Protein AF-A0A9D2LPD6-F1 (afdb_monomer_lite)

pLDDT: mean 86.01, std 18.83, range [30.92, 97.94]

Foldseek 3Di:
DDDDDDDDDDDDDDDDDDDPPPDPPQLDWDKFKFFWAADDDFWTWTAGPVDVQQRIETEGRNVDDDPDDDDGGFMKIWTWDSPWASDVNIYTYTPDIDGPVVVVVVLVVLLVVQEDALVVVVVCVVPHQAAEEEQEDPVVVQVKAAPNHDYDHLVCLLPCCCPVPVDLAHAYEYEYAFQPSLSVSSVSSVVVNRDHYHYNGHPPPNPDDIDHD

Sequence (213 aa):
MIKRIRLGLGWILLLIGICSFSGCAKQENLTFTGTVEEVGETSMVVYTTEVPSLERIRVSFRELDLTFEPVAGQRVVVTVKPEIEETYPAKADAVKIALEEQEESQAQQVAQENRISAEQAYRMMQQEDVIVLDVRREDEFIQGHIEHAMLIPLAELVNQAPDRIPDKNATILVYCRSGNRSAKAVLQLKGLGYGNVYDFGGIEDWPYETVQE

Secondary structure (DSSP, 8-state):
---------------------------PPEEEEEEEEEE-SSEEEEE-SSSTT-SEEEEE-TT---SS---TT-EEEEEE-S--B-SSSEEEEEEEEEEHHHHHHHHHHHHHHTB--HHHHHHHHHHS-EEEEE-S-HHHHHT-B-TTPEE--TTTHHHHHHHH---TTSEEEEEESSSHHHHHHHHHHHHTT-SEEEEEEEGGG--S--B--

Structure (mmCIF, N/CA/C/O backbone):
data_AF-A0A9D2LPD6-F1
#
_entry.id   AF-A0A9D2LPD6-F1
#
loop_
_atom_site.group_PDB
_atom_site.id
_atom_site.type_symbol
_atom_site.label_atom_id
_atom_site.label_alt_id
_atom_site.label_comp_id
_atom_site.label_asym_id
_atom_site.label_entity_id
_atom_site.label_seq_id
_atom_site.pdbx_PDB_ins_code
_atom_site.Cartn_x
_atom_site.Cartn_y
_atom_site.Cartn_z
_atom_site.occupancy
_atom_site.B_iso_or_equiv
_atom_site.auth_seq_id
_atom_site.auth_comp_id
_atom_site.auth_asym_id
_atom_site.auth_atom_id
_atom_site.pdbx_PDB_model_num
ATOM 1 N N . MET A 1 1 ? -73.161 -12.255 -42.396 1.00 37.25 1 MET A N 1
ATOM 2 C CA . MET A 1 1 ? -72.809 -12.584 -43.795 1.00 37.25 1 MET A CA 1
ATOM 3 C C . MET A 1 1 ? -71.335 -12.980 -43.822 1.00 37.25 1 MET A C 1
ATOM 5 O O . MET A 1 1 ? -70.546 -12.383 -43.107 1.00 37.25 1 MET A O 1
ATOM 9 N N . ILE A 1 2 ? -71.023 -14.075 -44.507 1.00 36.44 2 ILE A N 1
ATOM 10 C CA . ILE A 1 2 ? -69.821 -14.918 -44.380 1.00 36.44 2 ILE A CA 1
ATOM 11 C C . ILE A 1 2 ? -68.640 -14.366 -45.203 1.00 36.44 2 ILE A C 1
ATOM 13 O O . ILE A 1 2 ? -68.879 -13.900 -46.312 1.00 36.44 2 ILE A O 1
ATOM 17 N N . LYS A 1 3 ? -67.400 -14.541 -44.698 1.00 33.44 3 LYS A N 1
ATOM 18 C CA . LYS A 1 3 ? -66.151 -15.036 -45.365 1.00 33.44 3 LYS A CA 1
ATOM 19 C C . LYS A 1 3 ? -64.919 -14.356 -44.731 1.00 33.44 3 LYS A C 1
ATOM 21 O O . LYS A 1 3 ? -64.751 -13.156 -44.860 1.00 33.44 3 LYS A O 1
ATOM 26 N N . ARG A 1 4 ? -64.138 -15.017 -43.861 1.00 41.75 4 ARG A N 1
ATOM 27 C CA . ARG A 1 4 ? -62.986 -15.910 -44.156 1.00 41.75 4 ARG A CA 1
ATOM 28 C C . ARG A 1 4 ? -62.107 -15.423 -45.317 1.00 41.75 4 ARG A C 1
ATOM 30 O O . ARG A 1 4 ? -62.567 -15.499 -46.446 1.00 41.75 4 ARG A O 1
ATOM 37 N N . ILE A 1 5 ? -60.834 -15.120 -45.028 1.00 38.06 5 ILE A N 1
ATOM 38 C CA . ILE A 1 5 ? -59.638 -15.618 -45.738 1.00 38.06 5 ILE A CA 1
ATOM 39 C C . ILE A 1 5 ? -58.451 -15.639 -44.750 1.00 38.06 5 ILE A C 1
ATOM 41 O O . ILE A 1 5 ? -58.240 -14.705 -43.983 1.00 38.06 5 ILE A O 1
ATOM 45 N N . ARG A 1 6 ? -57.748 -16.779 -44.747 1.00 43.38 6 ARG A N 1
ATOM 46 C CA . ARG A 1 6 ? -56.474 -17.092 -44.076 1.00 43.38 6 ARG A CA 1
ATOM 47 C C . ARG A 1 6 ? -55.304 -16.640 -44.954 1.00 43.38 6 ARG A C 1
ATOM 49 O O . ARG A 1 6 ? -55.469 -16.660 -46.166 1.00 43.38 6 ARG A O 1
ATOM 56 N N . LEU A 1 7 ? -54.145 -16.417 -44.329 1.00 36.44 7 LEU A N 1
ATOM 57 C CA . LEU A 1 7 ? -52.756 -16.810 -44.683 1.00 36.44 7 LEU A CA 1
ATOM 58 C C . LEU A 1 7 ? -51.864 -15.918 -43.789 1.00 36.44 7 LEU A C 1
ATOM 60 O O . LEU A 1 7 ? -52.117 -14.727 -43.718 1.00 36.44 7 LEU A O 1
ATOM 64 N N . GLY A 1 8 ? -50.919 -16.371 -42.968 1.00 33.00 8 GLY A N 1
ATOM 65 C CA . GLY A 1 8 ? -49.958 -17.465 -43.093 1.00 33.00 8 GLY A CA 1
ATOM 66 C C . GLY A 1 8 ? -48.559 -16.837 -42.946 1.00 33.00 8 GLY A C 1
ATOM 67 O O . GLY A 1 8 ? -48.357 -15.765 -43.497 1.00 33.00 8 GLY A O 1
ATOM 68 N N . LEU A 1 9 ? -47.637 -17.516 -42.243 1.00 35.41 9 LEU A N 1
ATOM 69 C CA . LEU A 1 9 ? -46.248 -17.121 -41.899 1.00 35.41 9 LEU A CA 1
ATOM 70 C C . LEU A 1 9 ? -46.183 -16.183 -40.672 1.00 35.41 9 LEU A C 1
ATOM 72 O O . LEU A 1 9 ? -46.602 -15.041 -40.730 1.00 35.41 9 LEU A O 1
ATOM 76 N N . GLY A 1 10 ? -45.786 -16.614 -39.473 1.00 33.66 10 GLY A N 1
ATOM 77 C CA . GLY A 1 10 ? -44.657 -17.484 -39.166 1.00 33.66 10 GLY A CA 1
ATOM 78 C C . GLY A 1 10 ? -43.384 -16.646 -39.231 1.00 33.66 10 GLY A C 1
ATOM 79 O O . GLY A 1 10 ? -43.029 -16.218 -40.319 1.00 33.66 10 GLY A O 1
ATOM 80 N N . TRP A 1 11 ? -42.758 -16.414 -38.075 1.00 34.00 11 TRP A N 1
ATOM 81 C CA . TRP A 1 11 ? -41.315 -16.466 -37.790 1.00 34.00 11 TRP A CA 1
ATOM 82 C C . TRP A 1 11 ? -41.099 -15.836 -36.406 1.00 34.00 11 TRP A C 1
ATOM 84 O O . TRP A 1 11 ? -41.081 -14.623 -36.224 1.00 34.00 11 TRP A O 1
ATOM 94 N N . ILE A 1 12 ? -41.000 -16.714 -35.410 1.00 39.66 12 ILE A N 1
ATOM 95 C CA . ILE A 1 12 ? -40.415 -16.415 -34.107 1.00 39.66 12 ILE A CA 1
ATOM 96 C C . ILE A 1 12 ? -38.910 -16.312 -34.356 1.00 39.66 12 ILE A C 1
ATOM 98 O O . ILE A 1 12 ? -38.286 -17.312 -34.702 1.00 39.66 12 ILE A O 1
ATOM 102 N N . LEU A 1 13 ? -38.339 -15.119 -34.201 1.00 38.50 13 LEU A N 1
ATOM 103 C CA . LEU A 1 13 ? -36.894 -14.930 -34.094 1.00 38.50 13 LEU A CA 1
ATOM 104 C C . LEU A 1 13 ? -36.590 -14.383 -32.705 1.00 38.50 13 LEU A C 1
ATOM 106 O O . LEU A 1 13 ? -36.664 -13.190 -32.427 1.00 38.50 13 LEU A O 1
ATOM 110 N N . LEU A 1 14 ? -36.292 -15.338 -31.832 1.00 39.56 14 LEU A N 1
ATOM 111 C CA . LEU A 1 14 ? -35.491 -15.168 -30.637 1.00 39.56 14 LEU A CA 1
ATOM 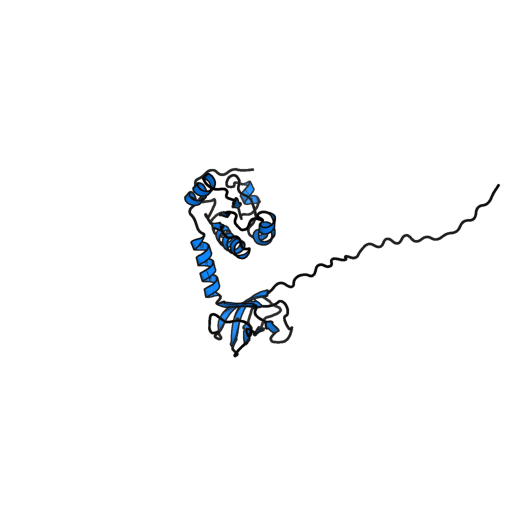112 C C . LEU A 1 14 ? -34.095 -14.707 -31.092 1.00 39.56 14 LEU A C 1
ATOM 114 O O . LEU A 1 14 ? -33.369 -15.488 -31.702 1.00 39.56 14 LEU A O 1
ATOM 118 N N . LEU A 1 15 ? -33.724 -13.458 -30.818 1.00 37.78 15 LEU A N 1
ATOM 119 C CA . LEU A 1 15 ? -32.330 -13.019 -30.877 1.00 37.78 15 LEU A CA 1
ATOM 120 C C . LEU A 1 15 ? -31.918 -12.508 -29.500 1.00 37.78 15 LEU A C 1
ATOM 122 O O . LEU A 1 15 ? -32.190 -11.382 -29.093 1.00 37.78 15 LEU A O 1
ATOM 126 N N . ILE A 1 16 ? -31.291 -13.436 -28.788 1.00 35.69 16 ILE A N 1
ATOM 127 C CA . ILE A 1 16 ? -30.397 -13.211 -27.664 1.00 35.69 16 ILE A CA 1
ATOM 128 C C . ILE A 1 16 ? -29.136 -12.522 -28.200 1.00 35.69 16 ILE A C 1
ATOM 130 O O . ILE A 1 16 ? -28.547 -13.005 -29.163 1.00 35.69 16 ILE A O 1
ATOM 134 N N . GLY A 1 17 ? -28.705 -11.468 -27.505 1.00 32.97 17 GLY A N 1
ATOM 135 C CA . GLY A 1 17 ? -27.318 -11.002 -27.468 1.00 32.97 17 GLY A CA 1
ATOM 136 C C . GLY A 1 17 ? -26.878 -10.106 -28.629 1.00 32.97 17 GLY A C 1
ATOM 137 O O . GLY A 1 17 ? -26.863 -10.511 -29.782 1.00 32.97 17 GLY A O 1
ATOM 138 N N . ILE A 1 18 ? -26.349 -8.924 -28.322 1.00 37.19 18 ILE A N 1
ATOM 139 C CA . ILE A 1 18 ? -24.945 -8.781 -27.914 1.00 37.19 18 ILE A CA 1
ATOM 140 C C . ILE A 1 18 ? -24.731 -7.357 -27.384 1.00 37.19 18 ILE A C 1
ATOM 142 O O . ILE A 1 18 ? -25.229 -6.372 -27.924 1.00 37.19 18 ILE A O 1
ATOM 146 N N . CYS A 1 19 ? -24.010 -7.314 -26.269 1.00 30.92 19 CYS A N 1
ATOM 147 C CA . CYS A 1 19 ? -23.491 -6.171 -25.541 1.00 30.92 19 CYS A CA 1
ATOM 148 C C . CYS A 1 19 ? -23.133 -4.955 -26.405 1.00 30.92 19 CYS A C 1
ATOM 150 O O . CYS A 1 19 ? -22.288 -5.036 -27.289 1.00 30.92 19 CYS A O 1
ATOM 152 N N . SER A 1 20 ? -23.650 -3.789 -26.026 1.00 32.56 20 SER A N 1
ATOM 153 C CA . SER A 1 20 ? -22.958 -2.515 -26.243 1.00 32.56 20 SER A CA 1
ATOM 154 C C . SER A 1 20 ? -22.405 -2.041 -24.901 1.00 32.56 20 SER A C 1
ATOM 156 O O . SER A 1 20 ? -22.865 -1.060 -24.326 1.00 32.56 20 SER A O 1
ATOM 158 N N . PHE A 1 21 ? -21.429 -2.787 -24.373 1.00 37.31 21 PHE A N 1
ATOM 159 C CA . PHE A 1 21 ? -20.514 -2.257 -23.367 1.00 37.31 21 PHE A CA 1
ATOM 160 C C . PHE A 1 21 ? -19.552 -1.330 -24.108 1.00 37.31 21 PHE A C 1
ATOM 162 O O . PHE A 1 21 ? -18.491 -1.745 -24.562 1.00 37.31 21 PHE A O 1
ATOM 169 N N . SER A 1 22 ? -19.930 -0.062 -24.250 1.00 41.06 22 SER A N 1
ATOM 170 C CA . SER A 1 22 ? -18.963 0.996 -24.542 1.00 41.06 22 SER A CA 1
ATOM 171 C C . SER A 1 22 ? -18.230 1.340 -23.244 1.00 41.06 22 SER A C 1
ATOM 173 O O . SER A 1 22 ? -18.362 2.433 -22.705 1.00 41.06 22 SER A O 1
ATOM 175 N N . GLY A 1 23 ? -17.511 0.358 -22.701 1.00 35.75 23 GLY A N 1
ATOM 176 C CA . GLY A 1 23 ? -16.483 0.587 -21.703 1.00 35.75 23 GLY A CA 1
ATOM 177 C C . GLY A 1 23 ? -15.191 0.833 -22.459 1.00 35.75 23 GLY A C 1
ATOM 178 O O . GLY A 1 23 ? -14.572 -0.118 -22.927 1.00 35.75 23 GLY A O 1
ATOM 179 N N . CYS A 1 24 ? -14.782 2.094 -22.604 1.00 33.62 24 CYS A N 1
ATOM 180 C CA . CYS A 1 24 ? -13.367 2.376 -22.808 1.00 33.62 24 CYS A CA 1
ATOM 181 C C . CYS A 1 24 ? -12.655 1.825 -21.572 1.00 33.62 24 CYS A C 1
ATOM 183 O O . CYS A 1 24 ? -12.666 2.470 -20.523 1.00 33.62 24 CYS A O 1
ATOM 185 N N . ALA A 1 25 ? -12.107 0.613 -21.665 1.00 40.91 25 ALA A N 1
ATOM 186 C CA . ALA A 1 25 ? -11.125 0.152 -20.705 1.00 40.91 25 ALA A CA 1
ATOM 187 C C . ALA A 1 25 ? -9.993 1.178 -20.770 1.00 40.91 25 ALA A C 1
ATOM 189 O O . ALA A 1 25 ? -9.301 1.275 -21.783 1.00 40.91 25 ALA A O 1
ATOM 190 N N . LYS A 1 26 ? -9.881 2.027 -19.745 1.00 46.19 26 LYS A N 1
ATOM 191 C CA . LYS A 1 26 ? -8.674 2.824 -19.561 1.00 46.19 26 LYS A CA 1
ATOM 192 C C . LYS A 1 26 ? -7.554 1.805 -19.476 1.00 46.19 26 LYS A C 1
ATOM 194 O O . LYS A 1 26 ? -7.552 0.972 -18.579 1.00 46.19 26 LYS A O 1
ATOM 199 N N . GLN A 1 27 ? -6.688 1.806 -20.472 1.00 62.19 27 GLN A N 1
ATOM 200 C CA . GLN A 1 27 ? -5.511 0.969 -20.462 1.00 62.19 27 GLN A CA 1
ATOM 201 C C . GLN A 1 27 ? -4.639 1.550 -19.341 1.00 62.19 27 GLN A C 1
ATOM 203 O O . GLN A 1 27 ? -4.215 2.702 -19.412 1.00 62.19 27 GLN A O 1
ATOM 208 N N . GLU A 1 28 ? -4.565 0.844 -18.216 1.00 80.88 28 GLU A N 1
ATOM 209 C CA . GLU A 1 28 ? -3.862 1.333 -17.033 1.00 80.88 28 GLU A CA 1
ATOM 210 C C . GLU A 1 28 ? -2.352 1.231 -17.250 1.00 80.88 28 GLU A C 1
ATOM 212 O O . GLU A 1 28 ? -1.872 0.380 -18.003 1.00 80.88 28 GLU A O 1
ATOM 217 N N . ASN A 1 29 ? -1.601 2.122 -16.604 1.00 89.94 29 ASN A N 1
ATOM 218 C CA . ASN A 1 29 ? -0.147 2.056 -16.637 1.00 89.94 29 ASN A CA 1
ATOM 219 C C . ASN A 1 29 ? 0.324 0.727 -16.037 1.00 89.94 29 ASN A C 1
ATOM 221 O O . ASN A 1 29 ? -0.211 0.264 -15.029 1.00 89.94 29 ASN A O 1
ATOM 225 N N . LEU A 1 30 ? 1.365 0.147 -16.625 1.00 90.00 30 LEU A N 1
ATOM 226 C CA . LEU A 1 30 ? 1.955 -1.096 -16.150 1.00 90.00 30 LEU A CA 1
ATOM 227 C C . LEU A 1 30 ? 3.154 -0.771 -15.259 1.00 90.00 30 LEU A C 1
ATOM 229 O O . LEU A 1 30 ? 4.115 -0.171 -15.732 1.00 90.00 30 LEU A O 1
ATOM 233 N N . THR A 1 31 ? 3.116 -1.185 -13.993 1.00 92.06 31 THR A N 1
ATOM 234 C CA . THR A 1 31 ? 4.285 -1.139 -13.103 1.00 92.06 31 THR A CA 1
ATOM 235 C C . THR A 1 31 ? 4.896 -2.527 -12.986 1.00 92.06 31 THR A C 1
ATOM 237 O O . THR A 1 31 ? 4.173 -3.490 -12.745 1.00 92.06 31 THR A O 1
ATOM 240 N N . PHE A 1 32 ? 6.213 -2.623 -13.137 1.00 93.06 32 PHE A N 1
ATOM 241 C CA . PHE A 1 32 ? 6.970 -3.856 -12.944 1.00 93.06 32 PHE A CA 1
ATOM 242 C C . PHE A 1 32 ? 8.352 -3.558 -12.368 1.00 93.06 32 PHE A C 1
ATOM 244 O O . PHE A 1 32 ? 8.902 -2.468 -12.553 1.00 93.06 32 PHE A O 1
ATOM 251 N N . THR A 1 33 ? 8.938 -4.553 -11.720 1.00 94.50 33 THR A N 1
ATOM 252 C CA . THR A 1 33 ? 10.333 -4.511 -11.278 1.00 94.50 33 THR A CA 1
ATOM 253 C C . THR A 1 33 ? 11.226 -5.216 -12.284 1.00 94.50 33 THR A C 1
ATOM 255 O O . THR A 1 33 ? 10.859 -6.242 -12.866 1.00 94.50 33 THR A O 1
ATOM 258 N N . GLY A 1 34 ? 12.432 -4.700 -12.492 1.00 94.50 34 GLY A N 1
ATOM 259 C CA . GLY A 1 34 ? 13.396 -5.332 -13.378 1.00 94.50 34 GLY A CA 1
ATOM 260 C C . GLY A 1 34 ? 14.835 -4.922 -13.119 1.00 94.50 34 GLY A C 1
ATOM 261 O O . GLY A 1 34 ? 15.131 -4.081 -12.273 1.00 94.50 34 GLY A O 1
ATOM 262 N N . THR A 1 35 ? 15.743 -5.549 -13.857 1.00 96.44 35 THR A N 1
ATOM 263 C CA . THR A 1 35 ? 17.176 -5.263 -13.825 1.00 96.44 35 THR A CA 1
ATOM 264 C C . THR A 1 35 ? 17.576 -4.506 -15.080 1.00 96.44 35 THR A C 1
ATOM 266 O O . THR A 1 35 ? 17.251 -4.917 -16.193 1.00 96.44 35 THR A O 1
ATOM 269 N N . VAL A 1 36 ? 18.297 -3.403 -14.912 1.00 96.81 36 VAL A N 1
ATOM 270 C CA . VAL A 1 36 ? 18.837 -2.618 -16.024 1.00 96.81 36 VAL A CA 1
ATOM 271 C C . VAL A 1 36 ? 19.948 -3.415 -16.714 1.00 96.81 36 VAL A C 1
ATOM 273 O O . VAL A 1 36 ? 20.935 -3.773 -16.081 1.00 96.81 36 VAL A O 1
ATOM 276 N N . GLU A 1 37 ? 19.818 -3.688 -18.008 1.00 94.88 37 GLU A N 1
ATOM 277 C CA . GLU A 1 37 ? 20.845 -4.367 -18.813 1.00 94.88 37 GLU A CA 1
ATOM 278 C C . GLU A 1 37 ? 21.725 -3.375 -19.576 1.00 94.88 37 GLU A C 1
ATOM 280 O O . GLU A 1 37 ? 22.951 -3.469 -19.557 1.00 94.88 37 GLU A O 1
ATOM 285 N N . GLU A 1 38 ? 21.094 -2.417 -20.255 1.00 93.81 38 GLU A N 1
ATOM 286 C CA . GLU A 1 38 ? 21.760 -1.435 -21.110 1.00 93.81 38 GLU A CA 1
ATOM 287 C C . GLU A 1 38 ? 21.254 -0.037 -20.767 1.00 93.81 38 GLU A C 1
ATOM 289 O O . GLU A 1 38 ? 20.052 0.169 -20.606 1.00 93.81 38 GLU A O 1
ATOM 294 N N . VAL A 1 39 ? 22.156 0.941 -20.715 1.00 94.31 39 VAL A N 1
ATOM 295 C CA . VAL A 1 39 ? 21.820 2.347 -20.467 1.00 94.31 39 VAL A CA 1
ATOM 296 C C . VAL A 1 39 ? 22.256 3.171 -21.670 1.00 94.31 39 VAL A C 1
ATOM 298 O O . VAL A 1 39 ? 23.411 3.120 -22.087 1.00 94.31 39 VAL A O 1
ATOM 301 N N . GLY A 1 40 ? 21.319 3.913 -22.247 1.00 91.69 40 GLY A N 1
ATOM 302 C CA . GLY A 1 40 ? 21.565 4.947 -23.245 1.00 91.69 40 GLY A CA 1
ATOM 303 C C . GLY A 1 40 ? 21.198 6.327 -22.702 1.00 91.69 40 GLY A C 1
ATOM 304 O O . GLY A 1 40 ? 20.732 6.462 -21.576 1.00 91.69 40 GLY A O 1
ATOM 305 N N . GLU A 1 41 ? 21.363 7.359 -23.529 1.00 87.31 41 GLU A N 1
ATOM 306 C CA . GLU A 1 41 ? 21.188 8.759 -23.106 1.00 87.31 41 GLU A CA 1
ATOM 307 C C . GLU A 1 41 ? 19.767 9.091 -22.619 1.00 87.31 41 GLU A C 1
ATOM 309 O O . GLU A 1 41 ? 19.595 9.859 -21.683 1.00 87.31 41 GLU A O 1
ATOM 314 N N . THR A 1 42 ? 18.739 8.526 -23.262 1.00 91.88 42 THR A N 1
ATOM 315 C CA . THR A 1 42 ? 17.313 8.789 -22.950 1.00 91.88 42 THR A CA 1
ATOM 316 C C . THR A 1 42 ? 16.465 7.515 -22.925 1.00 91.88 42 THR A C 1
ATOM 318 O O . THR A 1 42 ? 15.231 7.549 -23.016 1.00 91.88 42 THR A O 1
ATOM 321 N N . SER A 1 43 ? 17.127 6.361 -22.869 1.00 93.56 43 SER A N 1
ATOM 322 C CA . SER A 1 43 ? 16.467 5.061 -22.814 1.00 93.56 43 SER A CA 1
ATOM 323 C C . SER A 1 43 ? 17.346 4.035 -22.125 1.00 93.56 43 SER A C 1
ATOM 325 O O . SER A 1 43 ? 18.560 4.076 -22.297 1.00 93.56 43 SER A O 1
ATOM 327 N N . MET A 1 44 ? 16.742 3.064 -21.455 1.00 95.44 44 MET A N 1
ATOM 328 C CA . MET A 1 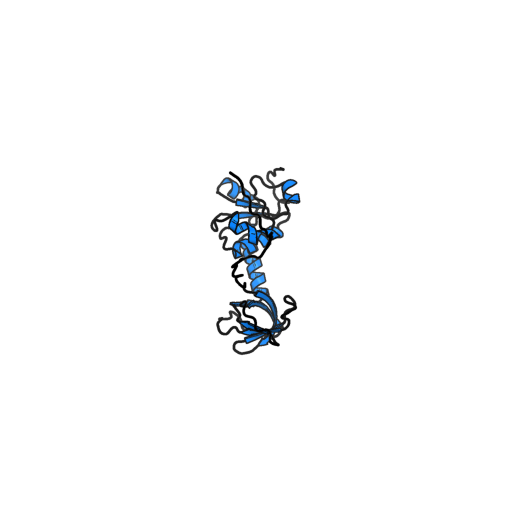44 ? 17.435 1.904 -20.896 1.00 95.44 44 MET A CA 1
ATOM 329 C C . MET A 1 44 ? 16.717 0.620 -21.303 1.00 95.44 44 MET A C 1
ATOM 331 O O . MET A 1 44 ? 15.518 0.642 -21.574 1.00 95.44 44 MET A O 1
ATOM 335 N N . VAL A 1 45 ? 17.436 -0.495 -21.373 1.00 96.00 45 VAL A N 1
ATOM 336 C CA . VAL A 1 45 ? 16.837 -1.824 -21.525 1.00 96.00 45 VAL A CA 1
ATOM 337 C C . VAL A 1 45 ? 16.711 -2.435 -20.141 1.00 96.00 45 VAL A C 1
ATOM 339 O O . VAL A 1 45 ? 17.702 -2.537 -19.424 1.00 96.00 45 VAL A O 1
ATOM 342 N N . VAL A 1 46 ? 15.496 -2.825 -19.775 1.00 96.12 46 VAL A N 1
ATOM 343 C CA . VAL A 1 46 ? 15.175 -3.466 -18.503 1.00 96.12 46 VAL A CA 1
ATOM 344 C C . VAL A 1 46 ? 14.722 -4.889 -18.782 1.00 96.12 46 VAL A C 1
ATOM 346 O O . VAL A 1 46 ? 13.846 -5.117 -19.619 1.00 96.12 46 VAL A O 1
ATOM 349 N N . TYR A 1 47 ? 15.332 -5.834 -18.078 1.00 94.56 47 TYR A N 1
ATOM 350 C CA . TYR A 1 47 ? 14.911 -7.224 -18.045 1.00 94.56 47 TYR A CA 1
ATOM 351 C C . TYR A 1 47 ? 13.965 -7.455 -16.865 1.00 94.56 47 TYR A C 1
ATOM 353 O O . TYR A 1 47 ? 14.285 -7.077 -15.736 1.00 94.56 47 TYR A O 1
ATOM 361 N N . THR A 1 48 ? 12.816 -8.084 -17.100 1.00 93.12 48 THR A N 1
ATOM 362 C CA . THR A 1 48 ? 11.855 -8.432 -16.044 1.00 93.12 48 THR A CA 1
ATOM 363 C C . THR A 1 48 ? 11.315 -9.843 -16.229 1.00 93.12 48 THR A C 1
ATOM 365 O O . THR A 1 48 ? 11.141 -10.327 -17.342 1.00 93.12 48 THR A O 1
ATOM 368 N N . THR A 1 49 ? 11.028 -10.509 -15.113 1.00 90.75 49 THR A N 1
ATOM 369 C CA . THR A 1 49 ? 10.334 -11.804 -15.080 1.00 90.75 49 THR A CA 1
ATOM 370 C C . THR A 1 49 ? 8.890 -11.677 -14.603 1.00 90.75 49 THR A C 1
ATOM 372 O O . THR A 1 49 ? 8.167 -12.669 -14.578 1.00 90.75 49 THR A O 1
ATOM 375 N N . GLU A 1 50 ? 8.469 -10.483 -14.175 1.00 88.69 50 GLU A N 1
ATOM 376 C CA . GLU A 1 50 ? 7.121 -10.243 -13.645 1.00 88.69 50 GLU A CA 1
ATOM 377 C C . GLU A 1 50 ? 6.070 -10.211 -14.756 1.00 88.69 50 GLU A C 1
ATOM 379 O O . GLU A 1 50 ? 4.902 -10.516 -14.520 1.00 88.69 50 GLU A O 1
ATOM 384 N N . VAL A 1 51 ? 6.496 -9.891 -15.981 1.00 85.38 51 VAL A N 1
ATOM 385 C CA . VAL A 1 51 ? 5.634 -9.812 -17.159 1.00 85.38 51 VAL A CA 1
ATOM 386 C C . VAL A 1 51 ? 6.171 -10.769 -18.227 1.00 85.38 51 VAL A C 1
ATOM 388 O O . VAL A 1 51 ? 7.040 -10.385 -19.008 1.00 85.38 51 VAL A O 1
ATOM 391 N N . PRO A 1 52 ? 5.674 -12.021 -18.293 1.00 77.81 52 PRO A N 1
ATOM 392 C CA . PRO A 1 52 ? 6.226 -13.051 -19.180 1.00 77.81 52 PRO A CA 1
ATOM 393 C C . PRO A 1 52 ? 6.218 -12.688 -20.670 1.00 77.81 52 PRO A C 1
ATOM 395 O O . PRO A 1 52 ? 7.029 -13.193 -21.436 1.00 77.81 52 PRO A O 1
ATOM 398 N N . SER A 1 53 ? 5.302 -11.820 -21.104 1.00 76.88 53 SER A N 1
ATOM 399 C CA . SER A 1 53 ? 5.232 -11.340 -22.488 1.00 76.88 53 SER A CA 1
ATOM 400 C C . SER A 1 53 ? 6.257 -10.249 -22.817 1.00 76.88 53 SER A C 1
ATOM 402 O O . SER A 1 53 ? 6.415 -9.914 -23.987 1.00 76.88 53 SER A O 1
ATOM 404 N N . LEU A 1 54 ? 6.941 -9.688 -21.815 1.00 82.31 54 LEU A N 1
ATOM 405 C CA . 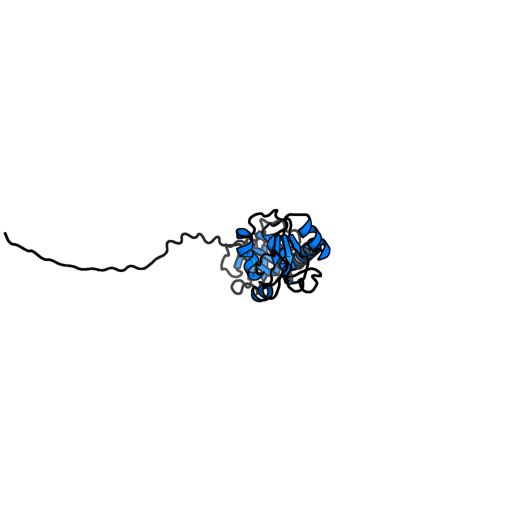LEU A 1 54 ? 7.819 -8.525 -21.937 1.00 82.31 54 LEU A CA 1
ATOM 406 C C . LEU A 1 54 ? 9.151 -8.741 -21.199 1.00 82.31 54 LEU A C 1
ATOM 408 O O . LEU A 1 54 ? 9.557 -7.924 -20.380 1.00 82.31 54 LEU A O 1
ATOM 412 N N . GLU A 1 55 ? 9.853 -9.835 -21.506 1.00 87.06 55 GLU A N 1
ATOM 413 C CA . GLU A 1 55 ? 11.116 -10.180 -20.832 1.00 87.06 55 GLU A CA 1
ATOM 414 C C . GLU A 1 55 ? 12.185 -9.083 -20.950 1.00 87.06 55 GLU A C 1
ATOM 416 O O . GLU A 1 55 ? 12.947 -8.867 -20.014 1.00 87.06 55 GLU A O 1
ATOM 421 N N . ARG A 1 56 ? 12.243 -8.376 -22.090 1.00 93.69 56 ARG A N 1
ATOM 422 C CA . ARG A 1 56 ? 13.174 -7.263 -22.336 1.00 93.69 56 ARG A CA 1
ATOM 423 C C . ARG A 1 56 ? 12.432 -6.065 -22.903 1.00 93.69 56 ARG A C 1
ATOM 425 O O . ARG A 1 56 ? 11.878 -6.138 -24.004 1.00 93.69 56 ARG A O 1
ATOM 432 N N . ILE A 1 57 ? 12.490 -4.945 -22.192 1.00 94.56 57 ILE A N 1
ATOM 433 C CA . ILE A 1 57 ? 11.791 -3.712 -22.557 1.00 94.56 57 ILE A CA 1
ATOM 434 C C . ILE A 1 57 ? 12.808 -2.579 -22.650 1.00 94.56 57 ILE A C 1
ATOM 436 O O . ILE A 1 57 ? 13.504 -2.267 -21.689 1.00 94.56 57 ILE A O 1
ATOM 440 N N . ARG A 1 58 ? 12.886 -1.929 -23.810 1.00 95.88 58 ARG A N 1
ATOM 441 C CA . ARG A 1 58 ? 13.533 -0.632 -23.981 1.00 95.88 58 ARG A CA 1
ATOM 442 C C . ARG A 1 58 ? 12.575 0.451 -23.497 1.00 95.88 58 ARG A C 1
ATOM 444 O O . ARG A 1 58 ? 11.623 0.813 -24.184 1.00 95.88 58 ARG A O 1
ATOM 451 N N . VAL A 1 59 ? 12.864 0.968 -22.317 1.00 95.38 59 VAL A N 1
ATOM 452 C CA . VAL A 1 59 ? 12.099 2.011 -21.647 1.00 95.38 59 VAL A CA 1
ATOM 453 C C . VAL A 1 59 ? 12.695 3.366 -22.012 1.00 95.38 59 VAL A C 1
ATOM 455 O O . VAL A 1 59 ? 13.870 3.614 -21.725 1.00 95.38 59 VAL A O 1
ATOM 458 N N . SER A 1 60 ? 11.921 4.245 -22.650 1.00 94.62 60 SER A N 1
ATOM 459 C CA . SER A 1 60 ? 12.327 5.640 -22.852 1.00 94.62 60 SER A CA 1
ATOM 460 C C . SER A 1 60 ? 11.932 6.488 -21.650 1.00 94.62 60 SER A C 1
ATOM 462 O O . SER A 1 60 ? 10.809 6.411 -21.166 1.00 94.62 60 SER A O 1
ATOM 464 N N . PHE A 1 61 ? 12.857 7.321 -21.185 1.00 93.69 61 PHE A N 1
ATOM 465 C CA . PHE A 1 61 ? 12.645 8.269 -20.088 1.00 93.69 61 PHE A CA 1
ATOM 466 C C . PHE A 1 61 ? 12.941 9.706 -20.534 1.00 93.69 61 PHE A C 1
ATOM 468 O O . PHE A 1 61 ? 13.329 10.547 -19.737 1.00 93.69 61 PHE A O 1
ATOM 475 N N . ARG A 1 62 ? 12.758 10.008 -21.828 1.00 90.50 62 ARG A N 1
ATOM 476 C CA . ARG A 1 62 ? 13.023 11.343 -22.395 1.00 90.50 62 ARG A CA 1
ATOM 477 C C . ARG A 1 62 ? 12.227 12.459 -21.707 1.00 90.50 62 ARG A C 1
ATOM 479 O O . ARG A 1 62 ? 12.703 13.584 -21.640 1.00 90.50 62 ARG A O 1
ATOM 486 N N . GLU A 1 63 ? 11.020 12.146 -21.249 1.00 86.56 63 GLU A N 1
ATOM 487 C CA . GLU A 1 63 ? 10.107 13.085 -20.585 1.00 86.56 63 GLU A CA 1
ATOM 488 C C . GLU A 1 63 ? 10.240 13.057 -19.049 1.00 86.56 63 GLU A C 1
ATOM 490 O O . GLU A 1 63 ? 9.400 13.628 -18.357 1.00 86.56 63 GLU A O 1
ATOM 495 N N . LEU A 1 64 ? 11.256 12.376 -18.505 1.00 88.12 64 LEU A N 1
ATOM 496 C CA . LEU A 1 64 ? 11.432 12.174 -17.068 1.00 88.12 64 LEU A CA 1
ATOM 497 C C . LEU A 1 64 ? 12.777 12.704 -16.580 1.00 88.12 64 LEU A C 1
ATOM 499 O O . LEU A 1 64 ? 13.834 12.307 -17.068 1.00 88.12 64 LEU A O 1
ATOM 503 N N . ASP A 1 65 ? 12.722 13.513 -15.526 1.00 86.00 65 ASP A N 1
ATOM 504 C CA . ASP A 1 65 ? 13.895 13.884 -14.743 1.00 86.00 65 ASP A CA 1
ATOM 505 C C . ASP A 1 65 ? 14.169 12.783 -13.711 1.00 86.00 65 ASP A C 1
ATOM 507 O O . ASP A 1 65 ? 13.514 12.698 -12.668 1.00 86.00 65 ASP A O 1
ATOM 511 N N . LEU A 1 66 ? 15.116 11.895 -14.021 1.00 85.88 66 LEU A N 1
ATOM 512 C CA . LEU A 1 66 ? 15.512 10.836 -13.098 1.00 85.88 66 LEU A CA 1
ATOM 513 C C . LEU A 1 66 ? 16.218 11.431 -11.874 1.00 85.88 66 LEU A C 1
ATOM 515 O O . LEU A 1 66 ? 17.130 12.247 -11.988 1.00 85.88 66 LEU A O 1
ATOM 519 N N . THR A 1 67 ? 15.830 10.971 -10.687 1.00 85.19 67 THR A N 1
ATOM 520 C CA . THR A 1 67 ? 16.462 11.351 -9.412 1.00 85.19 67 THR A CA 1
ATOM 521 C C . THR A 1 67 ? 17.772 10.604 -9.146 1.00 85.19 67 THR A C 1
ATOM 523 O O . THR A 1 67 ? 18.417 10.827 -8.122 1.00 85.19 67 THR A O 1
ATOM 526 N N . PHE A 1 68 ? 18.160 9.705 -10.051 1.00 89.00 68 PHE A N 1
ATOM 527 C CA . PHE A 1 68 ? 19.350 8.872 -9.972 1.00 89.00 68 PHE A CA 1
ATOM 528 C C . PHE A 1 68 ? 19.931 8.640 -11.372 1.00 89.00 68 PHE A C 1
ATOM 530 O O . PHE A 1 68 ? 19.220 8.716 -12.374 1.00 89.00 68 PHE A O 1
ATOM 537 N N . GLU A 1 69 ? 21.222 8.319 -11.437 1.00 89.50 69 GLU A N 1
ATOM 538 C CA . GLU A 1 69 ? 21.866 7.890 -12.679 1.00 89.50 69 GLU A CA 1
ATOM 539 C C . GLU A 1 69 ? 21.702 6.369 -12.844 1.00 89.50 69 GLU A C 1
ATOM 541 O O . GLU A 1 69 ? 22.165 5.620 -11.979 1.00 89.50 69 GLU A O 1
ATOM 546 N N . PRO A 1 70 ? 21.035 5.885 -13.908 1.00 91.12 70 PRO A N 1
ATOM 547 C CA . PRO A 1 70 ? 20.837 4.456 -14.112 1.00 91.12 70 PRO A CA 1
ATOM 548 C C . PRO A 1 70 ? 22.157 3.757 -14.448 1.00 91.12 70 PRO A C 1
ATOM 550 O O . PRO A 1 70 ? 22.902 4.193 -15.328 1.00 91.12 70 PRO A O 1
ATOM 553 N N . VAL A 1 71 ? 22.421 2.632 -13.783 1.00 93.69 71 VAL A N 1
ATOM 554 C CA . VAL A 1 71 ? 23.608 1.793 -14.014 1.00 93.69 71 VAL A CA 1
ATOM 555 C C . VAL A 1 71 ? 23.179 0.370 -14.374 1.00 93.69 71 VAL A C 1
ATOM 557 O O . VAL A 1 71 ? 22.215 -0.160 -13.826 1.00 93.69 71 VAL A O 1
ATOM 560 N N . ALA A 1 72 ? 23.903 -0.276 -15.291 1.00 94.38 72 ALA A N 1
ATOM 561 C CA . ALA A 1 72 ? 23.666 -1.682 -15.613 1.00 94.38 72 ALA A CA 1
ATOM 562 C C . ALA A 1 72 ? 23.830 -2.578 -14.367 1.00 94.38 72 ALA A C 1
ATOM 564 O O . ALA A 1 72 ? 24.751 -2.403 -13.570 1.00 94.38 72 ALA A O 1
ATOM 565 N N . GLY A 1 73 ? 22.933 -3.547 -14.205 1.00 92.69 73 GLY A N 1
ATOM 566 C CA . GLY A 1 73 ? 22.822 -4.424 -13.039 1.00 92.69 73 GLY A CA 1
ATOM 567 C C . GLY A 1 73 ? 21.937 -3.879 -11.914 1.00 92.69 73 GLY A C 1
ATOM 568 O O . GLY A 1 73 ? 21.619 -4.623 -10.988 1.00 92.69 73 GLY A O 1
ATOM 569 N N . GLN A 1 74 ? 21.505 -2.618 -11.982 1.00 94.19 74 GLN A N 1
ATOM 570 C CA . GLN A 1 74 ? 20.652 -2.013 -10.962 1.00 94.19 74 GLN A CA 1
ATOM 571 C C . GLN A 1 74 ? 19.214 -2.534 -11.043 1.00 94.19 74 GLN A C 1
ATOM 573 O O . GLN A 1 74 ? 18.688 -2.748 -12.138 1.00 94.19 74 GLN A O 1
ATOM 578 N N . ARG A 1 75 ? 18.570 -2.725 -9.886 1.00 94.56 75 ARG A N 1
ATOM 579 C CA . ARG A 1 75 ? 17.147 -3.070 -9.813 1.00 94.56 75 ARG A CA 1
ATOM 580 C C . ARG A 1 75 ? 16.295 -1.809 -9.720 1.00 94.56 75 ARG A C 1
ATOM 582 O O . ARG A 1 75 ? 16.562 -0.915 -8.915 1.00 94.56 75 ARG A O 1
ATOM 589 N N . VAL A 1 76 ? 15.293 -1.733 -10.584 1.00 95.31 76 VAL A N 1
ATOM 590 C CA . VAL A 1 76 ? 14.436 -0.560 -10.758 1.00 95.31 76 VAL A CA 1
ATOM 591 C C . VAL A 1 76 ? 12.977 -0.979 -10.794 1.00 95.31 76 VAL A C 1
ATOM 593 O O . VAL A 1 76 ? 12.638 -2.023 -11.354 1.00 95.31 76 VAL A O 1
ATOM 596 N N . VAL A 1 77 ? 12.118 -0.136 -10.233 1.00 94.75 77 VAL A N 1
ATOM 597 C CA . VAL A 1 77 ? 10.671 -0.201 -10.429 1.00 94.75 77 VAL A CA 1
ATOM 598 C C . VAL A 1 77 ? 10.317 0.785 -11.531 1.00 94.75 77 VAL A C 1
ATOM 600 O O . VAL A 1 77 ? 10.664 1.969 -11.474 1.00 94.75 77 VAL A O 1
ATOM 603 N N . VAL A 1 78 ? 9.657 0.281 -12.567 1.00 93.88 78 VAL A N 1
ATOM 604 C CA . VAL A 1 78 ? 9.317 1.035 -13.769 1.00 93.88 78 VAL A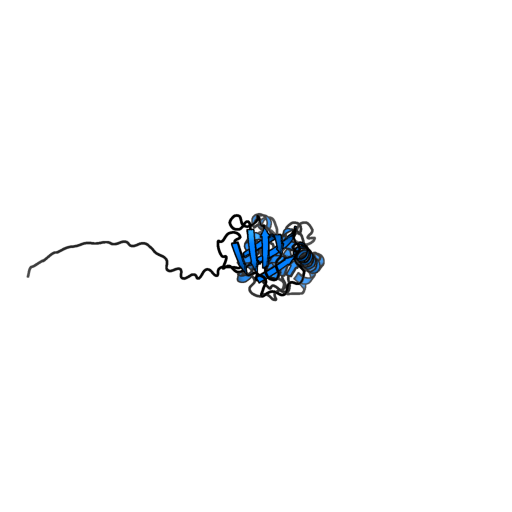 CA 1
ATOM 605 C C . VAL A 1 78 ? 7.811 1.023 -13.942 1.00 93.88 78 VAL A C 1
ATOM 607 O O . VAL A 1 78 ? 7.207 -0.038 -14.058 1.00 93.88 78 VAL A O 1
ATOM 610 N N . THR A 1 79 ? 7.213 2.206 -14.021 1.00 93.69 79 THR A N 1
ATOM 611 C CA . THR A 1 79 ? 5.842 2.390 -14.494 1.00 93.69 79 THR A CA 1
ATOM 612 C C . THR A 1 79 ? 5.891 2.874 -15.930 1.00 93.69 79 THR A C 1
ATOM 614 O O . THR A 1 79 ? 6.413 3.958 -16.194 1.00 93.69 79 THR A O 1
ATOM 617 N N . VAL A 1 80 ? 5.336 2.099 -16.856 1.00 94.25 80 VAL A N 1
ATOM 618 C CA . VAL A 1 80 ? 5.247 2.444 -18.278 1.00 94.25 80 VAL A CA 1
ATOM 619 C C . VAL A 1 80 ? 3.819 2.775 -18.688 1.00 94.25 80 VAL A C 1
ATOM 621 O O . VAL A 1 80 ? 2.851 2.287 -18.095 1.00 94.25 80 VAL A O 1
ATOM 624 N N . LYS A 1 81 ? 3.699 3.616 -19.717 1.00 93.06 81 LYS A N 1
ATOM 625 C CA . LYS A 1 81 ? 2.428 3.878 -20.390 1.00 93.06 81 LYS A CA 1
ATOM 626 C C . LYS A 1 81 ? 1.887 2.575 -21.011 1.00 93.06 81 LYS A C 1
ATOM 628 O O . LYS A 1 81 ? 2.673 1.687 -21.351 1.00 93.06 81 LYS A O 1
ATOM 633 N N . PRO A 1 82 ? 0.562 2.439 -21.162 1.00 88.81 82 PRO A N 1
ATOM 634 C CA . PRO A 1 82 ? -0.050 1.241 -21.733 1.00 88.81 82 PRO A CA 1
ATOM 635 C C . PRO A 1 82 ? 0.305 0.992 -23.209 1.00 88.81 82 PRO A C 1
ATOM 637 O O . PRO A 1 82 ? 0.139 -0.131 -23.692 1.00 88.81 82 PRO A O 1
ATOM 640 N N . GLU A 1 83 ? 0.759 2.012 -23.943 1.00 89.12 83 GLU A N 1
ATOM 641 C CA . GLU A 1 83 ? 1.172 1.898 -25.342 1.00 89.12 83 GLU A CA 1
ATOM 642 C C . GLU A 1 83 ? 2.549 1.225 -25.461 1.00 89.12 83 GLU A C 1
ATOM 644 O O . GLU A 1 83 ? 3.589 1.881 -25.526 1.00 89.12 83 GLU A O 1
ATOM 649 N N . ILE A 1 84 ? 2.550 -0.108 -25.490 1.00 88.69 84 ILE A N 1
ATOM 650 C CA . ILE A 1 84 ? 3.763 -0.920 -25.632 1.00 88.69 84 ILE A CA 1
ATOM 651 C C . ILE A 1 84 ? 3.892 -1.394 -27.082 1.00 88.69 84 ILE A C 1
ATOM 653 O O . ILE A 1 84 ? 3.010 -2.071 -27.610 1.00 88.69 84 ILE A O 1
ATOM 657 N N . GLU A 1 85 ? 5.007 -1.065 -27.735 1.00 89.12 85 GLU A N 1
ATOM 658 C CA . GLU A 1 85 ? 5.345 -1.634 -29.040 1.00 89.12 85 GLU A CA 1
ATOM 659 C C . GLU A 1 85 ? 5.864 -3.065 -28.848 1.00 89.12 85 GLU A C 1
ATOM 661 O O . GLU A 1 85 ? 6.930 -3.271 -28.258 1.00 89.12 85 GLU A O 1
ATOM 666 N N . GLU A 1 86 ? 5.144 -4.048 -29.397 1.00 82.06 86 GLU A N 1
ATOM 667 C CA . GLU A 1 86 ? 5.507 -5.476 -29.404 1.00 82.06 86 GLU A CA 1
ATOM 668 C C . GLU A 1 86 ? 6.673 -5.784 -30.371 1.00 82.06 86 GLU A C 1
ATOM 670 O O . GLU A 1 86 ? 6.597 -6.641 -31.252 1.00 82.06 86 GLU A O 1
ATOM 675 N N . THR A 1 87 ? 7.774 -5.042 -30.253 1.00 87.50 87 THR A N 1
ATOM 676 C CA . THR A 1 87 ? 9.047 -5.347 -30.916 1.00 87.50 87 THR A CA 1
ATOM 677 C C . THR A 1 87 ? 9.952 -6.172 -30.002 1.00 87.50 87 THR A C 1
ATOM 679 O O . THR A 1 87 ? 9.606 -6.450 -28.859 1.00 87.50 87 THR A O 1
ATOM 682 N N . TYR A 1 88 ? 11.141 -6.554 -30.480 1.00 84.06 88 TYR A N 1
ATOM 683 C CA . TYR A 1 88 ? 12.164 -7.162 -29.628 1.00 84.06 88 TYR A CA 1
ATOM 684 C C . TYR A 1 88 ? 13.465 -6.335 -29.641 1.00 84.06 88 TYR A C 1
ATOM 686 O O . TYR A 1 88 ? 14.103 -6.245 -30.696 1.00 84.06 88 TYR A O 1
ATOM 694 N N . PRO A 1 89 ? 13.879 -5.732 -28.506 1.00 89.00 89 PRO A N 1
ATOM 695 C CA . PRO A 1 89 ? 13.128 -5.625 -27.246 1.00 89.00 89 PRO A CA 1
ATOM 696 C C . PRO A 1 89 ? 11.821 -4.836 -27.429 1.00 89.00 89 PRO A C 1
ATOM 698 O O . PRO A 1 89 ? 11.706 -4.036 -28.367 1.00 89.00 89 PRO A O 1
ATOM 701 N N . ALA A 1 90 ? 10.849 -5.057 -26.544 1.00 93.06 90 ALA A N 1
ATOM 702 C CA . ALA A 1 90 ? 9.616 -4.271 -26.529 1.00 93.06 90 ALA A CA 1
ATOM 703 C C . ALA A 1 90 ? 9.963 -2.806 -26.260 1.00 93.06 90 ALA A C 1
ATOM 705 O O . ALA A 1 90 ? 10.999 -2.532 -25.655 1.00 93.06 90 ALA A O 1
ATOM 706 N N . LYS A 1 91 ? 9.148 -1.851 -26.701 1.00 94.25 91 LYS A N 1
ATOM 707 C CA . LYS A 1 91 ? 9.399 -0.434 -26.400 1.00 94.25 91 LYS A CA 1
ATOM 708 C C . LYS A 1 91 ? 8.224 0.168 -25.669 1.00 94.25 91 LYS A C 1
ATOM 710 O O . LYS A 1 91 ? 7.083 -0.093 -26.031 1.00 94.25 91 LYS A O 1
ATOM 715 N N . ALA A 1 92 ? 8.525 0.981 -24.670 1.00 93.94 92 ALA A N 1
ATOM 716 C CA . ALA A 1 92 ? 7.519 1.708 -23.921 1.00 93.94 92 ALA A CA 1
ATOM 717 C C . ALA A 1 92 ? 8.097 3.021 -23.388 1.00 93.94 92 ALA A C 1
ATOM 719 O O . ALA A 1 92 ? 9.300 3.128 -23.129 1.00 93.94 92 ALA A O 1
ATOM 720 N N . ASP A 1 93 ? 7.227 4.001 -23.186 1.00 94.62 93 ASP A N 1
ATOM 721 C CA . ASP A 1 93 ? 7.576 5.242 -22.505 1.00 94.62 93 ASP A CA 1
ATOM 722 C C . ASP A 1 93 ? 7.329 5.089 -21.005 1.00 94.62 93 ASP A C 1
ATOM 724 O O . ASP A 1 93 ? 6.250 4.668 -20.575 1.00 94.62 93 ASP A O 1
ATOM 728 N N . ALA A 1 94 ? 8.321 5.443 -20.192 1.00 93.44 94 ALA A N 1
ATOM 729 C CA . ALA A 1 94 ? 8.150 5.487 -18.752 1.00 93.44 94 ALA A CA 1
ATOM 730 C C . ALA A 1 94 ? 7.321 6.703 -18.329 1.00 93.44 94 ALA A C 1
ATOM 732 O O . ALA A 1 94 ? 7.481 7.815 -18.827 1.00 93.44 94 ALA A O 1
ATOM 733 N N . VAL A 1 95 ? 6.469 6.467 -17.337 1.00 93.38 95 VAL A N 1
ATOM 734 C CA . VAL A 1 95 ? 5.762 7.475 -16.540 1.00 93.38 95 VAL A CA 1
ATOM 735 C C . VAL A 1 95 ? 6.491 7.719 -15.220 1.00 93.38 95 VAL A C 1
ATOM 737 O O . VAL A 1 95 ? 6.453 8.822 -14.687 1.00 93.38 95 VAL A O 1
ATOM 740 N N . LYS A 1 96 ? 7.152 6.693 -14.677 1.00 93.19 96 LYS A N 1
ATOM 741 C CA . LYS A 1 96 ? 7.952 6.784 -13.454 1.00 93.19 96 LYS A CA 1
ATOM 742 C C . LYS A 1 96 ? 9.037 5.718 -13.479 1.00 93.19 96 LYS A C 1
ATOM 744 O O . LYS A 1 96 ? 8.780 4.586 -13.883 1.00 93.19 96 LYS A O 1
ATOM 749 N N . ILE A 1 97 ? 10.230 6.077 -13.019 1.00 93.25 97 ILE A N 1
ATOM 750 C CA . ILE A 1 97 ? 11.316 5.133 -12.762 1.00 93.25 97 ILE A CA 1
ATOM 751 C C . ILE A 1 97 ? 11.891 5.462 -11.392 1.00 93.25 97 ILE A C 1
ATOM 753 O O . ILE A 1 97 ? 12.181 6.623 -11.106 1.00 93.25 97 ILE A O 1
ATOM 757 N N . ALA A 1 98 ? 12.050 4.447 -10.557 1.00 92.88 98 ALA A N 1
ATOM 758 C CA . ALA A 1 98 ? 12.656 4.573 -9.243 1.00 92.88 98 ALA A CA 1
ATOM 759 C C . ALA A 1 98 ? 13.561 3.374 -8.957 1.00 92.88 98 ALA A C 1
ATOM 761 O O . ALA A 1 98 ? 13.417 2.308 -9.559 1.00 92.88 98 ALA A O 1
ATOM 762 N N . LEU A 1 99 ? 14.497 3.547 -8.027 1.00 93.12 99 LEU A N 1
ATOM 763 C CA . LEU A 1 99 ? 15.262 2.425 -7.496 1.00 93.12 99 LEU A CA 1
ATOM 764 C C . LEU A 1 99 ? 14.368 1.602 -6.584 1.00 93.12 99 LEU A C 1
ATOM 766 O O . LEU A 1 99 ? 13.711 2.163 -5.710 1.00 93.12 99 LEU A O 1
ATOM 770 N N . GLU A 1 100 ? 14.389 0.283 -6.752 1.00 91.00 100 GLU A N 1
ATOM 771 C CA . GLU A 1 100 ? 13.596 -0.618 -5.908 1.00 91.00 100 GLU A CA 1
ATOM 772 C C . GLU A 1 100 ? 13.935 -0.416 -4.426 1.00 91.00 100 GLU A C 1
ATOM 774 O O . GLU A 1 100 ? 13.040 -0.199 -3.620 1.00 91.00 100 GLU A O 1
ATOM 779 N N . GLU A 1 101 ? 15.223 -0.328 -4.078 1.00 89.31 101 GLU A N 1
ATOM 780 C CA . GLU A 1 101 ? 15.665 -0.067 -2.699 1.00 89.31 101 GLU A CA 1
ATOM 781 C C . GLU A 1 101 ? 15.142 1.273 -2.143 1.00 89.31 101 GLU A C 1
ATOM 783 O O . GLU A 1 101 ? 14.824 1.394 -0.955 1.00 89.31 101 GLU A O 1
ATOM 788 N N . GLN A 1 102 ? 15.035 2.304 -2.990 1.00 87.56 102 GLN A N 1
ATOM 789 C CA . GLN A 1 102 ? 14.499 3.603 -2.572 1.00 87.56 102 GLN A CA 1
ATOM 790 C C . GLN A 1 102 ? 12.982 3.545 -2.379 1.00 87.56 102 GLN A C 1
ATOM 792 O O . GLN A 1 102 ? 12.476 4.106 -1.410 1.00 87.56 102 GLN A O 1
ATOM 797 N N . GLU A 1 103 ? 12.253 2.848 -3.251 1.00 86.56 103 GLU A N 1
ATOM 798 C CA . GLU A 1 103 ? 10.810 2.657 -3.074 1.00 86.56 103 GLU A CA 1
ATOM 799 C C . GLU A 1 103 ? 10.492 1.802 -1.846 1.00 86.56 103 GLU A C 1
ATOM 801 O O . GLU A 1 103 ? 9.589 2.139 -1.080 1.00 86.56 103 GLU A O 1
ATOM 806 N N . GLU A 1 104 ? 11.258 0.736 -1.611 1.00 87.25 104 GLU A N 1
ATOM 807 C CA . GLU A 1 104 ? 11.104 -0.120 -0.436 1.00 87.25 104 GLU A CA 1
ATOM 808 C C . GLU A 1 104 ? 11.382 0.643 0.860 1.00 87.25 104 GLU A C 1
ATOM 810 O O . GLU A 1 104 ? 10.585 0.572 1.798 1.00 87.25 104 GLU A O 1
ATOM 815 N N . SER A 1 105 ? 12.477 1.405 0.917 1.00 88.50 105 SER A N 1
ATOM 816 C CA . SER A 1 105 ? 12.807 2.211 2.099 1.00 88.50 105 SER A CA 1
ATOM 817 C C . SER A 1 105 ? 11.779 3.315 2.348 1.00 88.50 105 SER A C 1
ATOM 819 O O . SER A 1 105 ? 11.371 3.516 3.493 1.00 88.50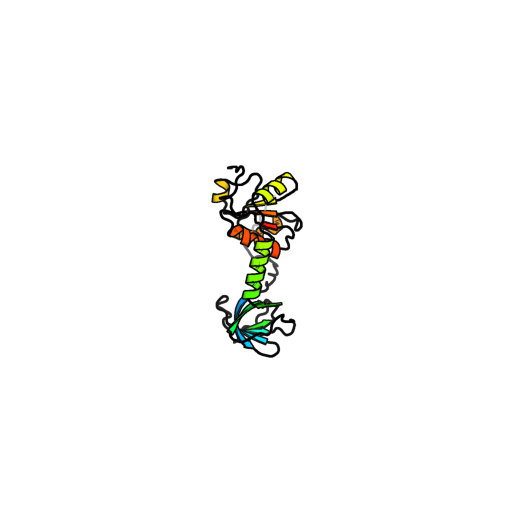 105 SER A O 1
ATOM 821 N N . GLN A 1 106 ? 11.274 3.968 1.298 1.00 87.56 106 GLN A N 1
ATOM 822 C CA . GLN A 1 106 ? 10.191 4.943 1.419 1.00 87.56 106 GLN A CA 1
ATOM 823 C C . GLN A 1 106 ? 8.900 4.292 1.933 1.00 87.56 106 GLN A C 1
ATOM 825 O O . GLN A 1 106 ? 8.255 4.831 2.832 1.00 87.56 106 GLN A O 1
ATOM 830 N N . ALA A 1 107 ? 8.525 3.122 1.412 1.00 86.50 107 ALA A N 1
ATOM 831 C CA . ALA A 1 107 ? 7.354 2.386 1.878 1.00 86.50 107 ALA A CA 1
ATOM 832 C C . ALA A 1 107 ? 7.492 1.969 3.352 1.00 86.50 107 ALA A C 1
ATOM 834 O O . ALA A 1 107 ? 6.551 2.114 4.133 1.00 86.50 107 ALA A O 1
ATOM 835 N N . GLN A 1 108 ? 8.670 1.503 3.767 1.00 87.38 108 GLN A N 1
ATOM 836 C CA . GLN A 1 108 ? 8.944 1.173 5.168 1.00 87.38 108 GLN A CA 1
ATOM 837 C C . GLN A 1 108 ? 8.862 2.405 6.071 1.00 87.38 108 GLN A C 1
ATOM 839 O O . GLN A 1 108 ? 8.251 2.335 7.137 1.00 87.38 108 GLN A O 1
ATOM 844 N N . GLN A 1 109 ? 9.414 3.539 5.635 1.00 90.19 109 GLN A N 1
ATOM 845 C CA . GLN A 1 109 ? 9.342 4.795 6.374 1.00 90.19 109 GLN A CA 1
ATOM 846 C C . GLN A 1 109 ? 7.893 5.261 6.544 1.00 90.19 109 GLN A C 1
ATOM 848 O O . GLN A 1 109 ? 7.490 5.567 7.662 1.00 90.19 109 GLN A O 1
ATOM 853 N N . VAL A 1 110 ? 7.084 5.242 5.480 1.00 89.50 110 VAL A N 1
ATOM 854 C CA . VAL A 1 110 ? 5.653 5.588 5.556 1.00 89.50 110 VAL A CA 1
ATOM 855 C C . VAL A 1 110 ? 4.923 4.662 6.529 1.00 89.50 110 VAL A C 1
ATOM 857 O O . VAL A 1 110 ? 4.184 5.127 7.392 1.00 89.50 110 VAL A O 1
ATOM 860 N N . ALA A 1 111 ? 5.153 3.349 6.444 1.00 87.62 111 ALA A N 1
ATOM 861 C CA . ALA A 1 111 ? 4.543 2.400 7.371 1.00 87.62 111 ALA A CA 1
ATOM 862 C C . ALA A 1 111 ? 4.948 2.671 8.833 1.00 87.62 111 ALA A C 1
ATOM 864 O O . ALA A 1 111 ? 4.118 2.543 9.731 1.00 87.62 111 ALA A O 1
ATOM 865 N N . GLN A 1 112 ? 6.197 3.075 9.075 1.00 89.75 112 GLN A N 1
ATOM 866 C CA . GLN A 1 112 ? 6.701 3.397 10.408 1.00 89.75 112 GLN A CA 1
ATOM 867 C C . GLN A 1 112 ? 6.156 4.728 10.944 1.00 89.75 112 GLN A C 1
ATOM 869 O O . GLN A 1 112 ? 5.743 4.789 12.098 1.00 89.75 112 GLN A O 1
ATOM 874 N N . GLU A 1 113 ? 6.131 5.786 10.134 1.00 92.00 113 GLU A N 1
ATOM 875 C CA . GLU A 1 113 ? 5.613 7.108 10.520 1.00 92.00 113 GLU A CA 1
ATOM 876 C C . GLU A 1 113 ? 4.115 7.074 10.831 1.00 92.00 113 GLU A C 1
ATOM 878 O O . GLU A 1 113 ? 3.628 7.813 11.687 1.00 92.00 113 GLU A O 1
ATOM 883 N N . ASN A 1 114 ? 3.381 6.192 10.154 1.00 95.25 114 ASN A N 1
ATOM 884 C CA . ASN A 1 114 ? 1.957 5.984 10.371 1.00 95.25 114 ASN A CA 1
ATOM 885 C C . ASN A 1 114 ? 1.655 4.904 11.422 1.00 95.25 114 ASN A C 1
ATOM 887 O O . ASN A 1 114 ? 0.482 4.619 11.666 1.00 95.25 114 ASN A O 1
ATOM 891 N N . ARG A 1 115 ? 2.670 4.323 12.072 1.00 95.44 115 ARG A N 1
ATOM 892 C CA . ARG A 1 115 ? 2.476 3.363 13.160 1.00 95.44 115 ARG A CA 1
ATOM 893 C C . ARG A 1 115 ? 2.197 4.091 14.474 1.00 95.44 115 ARG A C 1
ATOM 895 O O . ARG A 1 115 ? 2.998 4.904 14.928 1.00 95.44 115 ARG A O 1
ATOM 902 N N . ILE A 1 116 ? 1.099 3.732 15.129 1.00 96.75 116 ILE A N 1
ATOM 903 C CA . ILE A 1 116 ? 0.739 4.201 16.473 1.00 96.75 116 ILE A CA 1
ATOM 904 C C . ILE A 1 116 ? 0.573 3.016 17.431 1.00 96.75 116 ILE A C 1
ATOM 906 O O . ILE A 1 116 ? 0.489 1.860 17.009 1.00 96.75 116 ILE A O 1
ATOM 910 N N . SER A 1 117 ? 0.559 3.285 18.736 1.00 96.50 117 SER A N 1
ATOM 911 C CA . SER A 1 117 ? 0.281 2.260 19.746 1.00 96.50 117 SER A CA 1
ATOM 912 C C . SER A 1 117 ? -1.220 1.971 19.865 1.00 96.50 117 SER A C 1
ATOM 914 O O . SER A 1 117 ? -2.055 2.817 19.530 1.00 96.50 117 SER A O 1
ATOM 916 N N . ALA A 1 118 ? -1.573 0.797 20.395 1.00 95.50 118 ALA A N 1
ATOM 917 C CA . ALA A 1 118 ? -2.965 0.441 20.672 1.00 95.50 118 ALA A CA 1
ATOM 918 C C . ALA A 1 118 ? -3.632 1.453 21.622 1.00 95.50 118 ALA A C 1
ATOM 920 O O . ALA A 1 118 ? -4.779 1.841 21.424 1.00 95.50 118 ALA A O 1
ATOM 921 N N . GLU A 1 119 ? -2.895 1.963 22.609 1.00 95.62 119 GLU A N 1
ATOM 922 C CA . GLU A 1 119 ? -3.384 2.973 23.550 1.00 95.62 119 GLU A CA 1
ATOM 923 C C . GLU A 1 119 ? -3.598 4.337 22.884 1.00 95.62 119 GLU A C 1
ATOM 925 O O . GLU A 1 119 ? -4.525 5.068 23.235 1.00 95.62 119 GLU A O 1
ATOM 930 N N . GLN A 1 120 ? -2.744 4.719 21.928 1.00 95.88 120 GLN A N 1
ATOM 931 C CA . GLN A 1 120 ? -2.957 5.922 21.120 1.00 95.88 120 GLN A CA 1
ATOM 932 C C . GLN A 1 120 ? -4.217 5.787 20.269 1.00 95.88 120 GLN A C 1
ATOM 934 O O . GLN A 1 120 ? -5.057 6.683 20.316 1.00 95.88 120 GLN A O 1
ATOM 939 N N . ALA A 1 121 ? -4.375 4.660 19.573 1.00 95.94 121 ALA A N 1
ATOM 940 C CA . ALA A 1 121 ? -5.555 4.375 18.766 1.00 95.94 121 ALA A CA 1
ATOM 941 C C . ALA A 1 121 ? -6.832 4.400 19.614 1.00 95.94 121 ALA A C 1
ATOM 943 O O . ALA A 1 121 ? -7.780 5.098 19.268 1.00 95.94 121 ALA A O 1
ATOM 944 N N . TYR A 1 122 ? -6.825 3.735 20.772 1.00 95.56 122 TYR A N 1
ATOM 945 C CA . TYR A 1 122 ? -7.955 3.743 21.698 1.00 95.56 122 TYR A CA 1
ATOM 946 C C . TYR A 1 122 ? -8.318 5.160 22.149 1.00 95.56 122 TYR A C 1
ATOM 948 O O . TYR A 1 122 ? -9.487 5.524 22.134 1.00 95.56 122 TYR A O 1
ATOM 956 N N . ARG A 1 123 ? -7.336 6.007 22.491 1.00 95.81 123 ARG A N 1
ATOM 957 C CA . ARG A 1 123 ? -7.614 7.414 22.831 1.00 95.81 123 ARG A CA 1
ATOM 958 C C . ARG A 1 123 ? -8.255 8.177 21.675 1.00 95.81 123 ARG A C 1
ATOM 960 O O . ARG A 1 123 ? -9.225 8.886 21.915 1.00 95.81 123 ARG A O 1
ATOM 967 N N . MET A 1 124 ? -7.759 8.002 20.451 1.00 95.25 124 MET A N 1
ATOM 968 C CA . MET A 1 124 ? -8.345 8.636 19.265 1.00 95.25 124 MET A CA 1
ATOM 969 C C . MET A 1 124 ? -9.799 8.195 19.059 1.00 95.25 124 MET A C 1
ATOM 971 O O . MET A 1 124 ? -10.655 9.047 18.854 1.00 95.25 124 MET A O 1
ATOM 975 N N . MET A 1 125 ? -10.102 6.902 19.239 1.00 94.81 125 MET A N 1
ATOM 976 C CA . MET A 1 125 ? -11.474 6.370 19.168 1.00 94.81 125 MET A CA 1
ATOM 977 C C . MET A 1 125 ? -12.437 7.002 20.187 1.00 94.81 125 MET A C 1
ATOM 979 O O . MET A 1 125 ? -13.640 7.006 19.961 1.00 94.81 125 MET A O 1
ATOM 983 N N . GLN A 1 126 ? -11.937 7.526 21.312 1.00 93.44 126 GLN A N 1
ATOM 984 C CA . GLN A 1 126 ? -12.766 8.174 22.339 1.00 93.44 126 GLN A CA 1
ATOM 985 C C . GLN A 1 126 ? -12.909 9.693 22.149 1.00 93.44 126 GLN A C 1
ATOM 987 O O . GLN A 1 126 ? -13.780 10.308 22.764 1.00 93.44 126 GLN A O 1
ATOM 992 N N . GLN A 1 127 ? -12.016 10.321 21.382 1.00 91.69 127 GLN A N 1
ATOM 993 C CA . GLN A 1 127 ? -11.880 11.783 21.314 1.00 91.69 127 GLN A CA 1
ATOM 994 C C . GLN A 1 127 ? -12.290 12.367 19.963 1.00 91.69 127 GLN A C 1
ATOM 996 O O . GLN A 1 127 ? -12.683 13.533 19.900 1.00 91.69 127 GLN A O 1
ATOM 1001 N N . GLU A 1 128 ? -12.175 11.581 18.899 1.00 90.00 128 GLU A N 1
ATOM 1002 C CA . GLU A 1 128 ? -12.318 12.016 17.516 1.00 90.00 128 GLU A CA 1
ATOM 1003 C C . GLU A 1 128 ? -13.287 11.098 16.764 1.00 90.00 128 GLU A C 1
ATOM 1005 O O . GLU A 1 128 ? -13.534 9.963 17.170 1.00 90.00 128 GLU A O 1
ATOM 1010 N N . ASP A 1 129 ? -13.827 11.592 15.650 1.00 93.25 129 ASP A N 1
ATOM 1011 C CA . ASP A 1 129 ? -14.570 10.758 14.707 1.00 93.25 129 ASP A CA 1
ATOM 1012 C C . ASP A 1 129 ? -13.566 9.999 13.832 1.00 93.25 129 ASP A C 1
ATOM 1014 O O . ASP A 1 129 ? -12.847 10.595 13.021 1.00 93.25 129 ASP A O 1
ATOM 1018 N N . VAL A 1 130 ? -13.456 8.691 14.059 1.00 96.38 130 VAL A N 1
ATOM 1019 C CA . VAL A 1 130 ? -12.475 7.826 13.401 1.00 96.38 130 VAL A CA 1
ATOM 1020 C C . VAL A 1 130 ? -13.147 6.598 12.812 1.00 96.38 130 VAL A C 1
ATOM 1022 O O . VAL A 1 130 ? -14.100 6.049 13.360 1.00 96.38 130 VAL A O 1
ATOM 1025 N N . ILE A 1 131 ? -12.588 6.110 11.711 1.00 97.25 131 ILE A N 1
ATOM 1026 C CA . ILE A 1 131 ? -12.987 4.846 11.103 1.00 97.25 131 ILE A CA 1
ATOM 1027 C C . ILE A 1 131 ? -12.008 3.780 11.567 1.00 97.25 131 ILE A C 1
ATOM 1029 O O . ILE A 1 131 ? -10.834 3.803 11.200 1.00 97.25 131 ILE A O 1
ATOM 1033 N N . VAL A 1 132 ? -12.493 2.824 12.352 1.00 97.19 132 VAL A N 1
ATOM 1034 C CA . VAL A 1 132 ? -11.716 1.637 12.714 1.00 97.19 132 VAL A CA 1
ATOM 1035 C C . VAL A 1 132 ? -11.877 0.609 11.600 1.00 97.19 132 VAL A C 1
ATOM 1037 O O . VAL A 1 132 ? -12.991 0.200 11.292 1.00 97.19 132 VAL A O 1
ATOM 1040 N N . LEU A 1 133 ? -10.778 0.203 10.972 1.00 97.94 133 LEU A N 1
ATOM 1041 C CA . LEU A 1 133 ? -10.769 -0.680 9.814 1.00 97.94 133 LEU A CA 1
ATOM 1042 C C . LEU A 1 133 ? -10.074 -2.004 10.137 1.00 97.94 133 LEU A C 1
ATOM 1044 O O . LEU A 1 133 ? -8.875 -2.035 10.429 1.00 97.94 133 LEU A O 1
ATOM 1048 N N . ASP A 1 134 ? -10.820 -3.099 10.017 1.00 97.81 134 ASP A N 1
ATOM 1049 C CA . ASP A 1 134 ? -10.281 -4.455 10.067 1.00 97.81 134 ASP A CA 1
ATOM 1050 C C . ASP A 1 134 ? -9.967 -4.940 8.647 1.00 97.81 134 ASP A C 1
ATOM 1052 O O . ASP A 1 134 ? -10.859 -5.055 7.803 1.00 97.81 134 ASP A O 1
ATOM 1056 N N . VAL A 1 135 ? -8.691 -5.240 8.384 1.00 97.75 135 VAL A N 1
ATOM 1057 C CA . VAL A 1 135 ? -8.228 -5.758 7.082 1.00 97.75 135 VAL A CA 1
ATOM 1058 C C . VAL A 1 135 ? -7.964 -7.266 7.074 1.00 97.75 135 VAL A C 1
ATOM 1060 O O . VAL A 1 135 ? -7.259 -7.792 6.198 1.00 97.75 135 VAL A O 1
ATOM 1063 N N . ARG A 1 136 ? -8.485 -7.985 8.072 1.00 97.69 136 ARG A N 1
ATOM 1064 C CA . ARG A 1 136 ? -8.480 -9.451 8.129 1.00 97.69 136 ARG A CA 1
ATOM 1065 C C . ARG A 1 136 ? -9.517 -10.052 7.177 1.00 97.69 136 ARG A C 1
ATOM 1067 O O . ARG A 1 136 ? -10.170 -9.358 6.405 1.00 97.69 136 ARG A O 1
ATOM 1074 N N . ARG A 1 137 ? -9.600 -11.382 7.172 1.00 96.44 137 ARG A N 1
ATOM 1075 C CA . ARG A 1 137 ? -10.665 -12.097 6.469 1.00 96.44 137 ARG A CA 1
ATOM 1076 C C . ARG A 1 137 ? -11.956 -12.070 7.289 1.00 96.44 137 ARG A C 1
ATOM 1078 O O . ARG A 1 137 ? -11.914 -11.951 8.510 1.00 96.44 137 ARG A O 1
ATOM 1085 N N . GLU A 1 138 ? -13.078 -12.272 6.611 1.00 95.88 138 GLU A N 1
ATOM 1086 C CA . GLU A 1 138 ? -14.412 -12.309 7.219 1.00 95.88 138 GLU A CA 1
ATOM 1087 C C . GLU A 1 138 ? -14.544 -13.364 8.327 1.00 95.88 138 GLU A C 1
ATOM 1089 O O . GLU A 1 138 ? -15.065 -13.071 9.400 1.00 95.88 138 GLU A O 1
ATOM 1094 N N . ASP A 1 139 ? -13.974 -14.557 8.136 1.00 95.50 139 ASP A N 1
ATOM 1095 C CA . ASP A 1 139 ? -13.997 -15.616 9.148 1.00 95.50 139 ASP A CA 1
ATOM 1096 C C . ASP A 1 139 ? -13.265 -15.226 10.442 1.00 95.50 139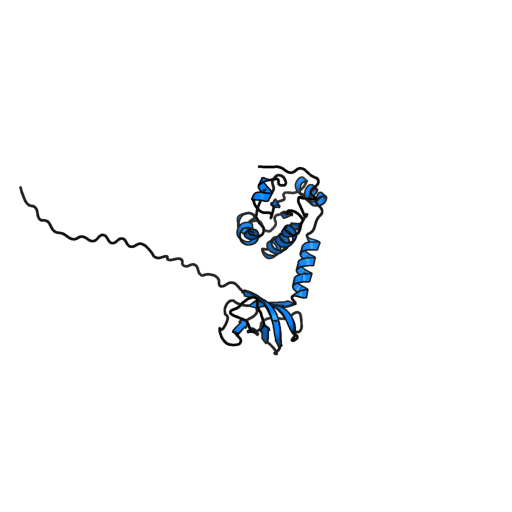 ASP A C 1
ATOM 1098 O O . ASP A 1 139 ? -13.661 -15.656 11.523 1.00 95.50 139 ASP A O 1
ATOM 1102 N N . GLU A 1 140 ? -12.210 -14.409 10.351 1.00 94.75 140 GLU A N 1
ATOM 1103 C CA . GLU A 1 140 ? -11.474 -13.897 11.514 1.00 94.75 140 GLU A CA 1
ATOM 1104 C C . GLU A 1 140 ? -12.243 -12.777 12.232 1.00 94.75 140 GLU A C 1
ATOM 1106 O O . GLU A 1 140 ? -12.119 -12.645 13.448 1.00 94.75 140 GLU A O 1
ATOM 1111 N N . PHE A 1 141 ? -13.013 -11.977 11.490 1.00 96.00 141 PHE A N 1
ATOM 1112 C CA . PHE A 1 141 ? -13.818 -10.873 12.019 1.00 96.00 141 PHE A CA 1
ATOM 1113 C C . PHE A 1 141 ? -15.014 -11.382 12.831 1.00 96.00 141 PHE A C 1
ATOM 1115 O O . PHE A 1 141 ? -15.235 -10.930 13.954 1.00 96.00 141 PHE A O 1
ATOM 1122 N N . ILE A 1 142 ? -15.725 -12.384 12.303 1.00 94.50 142 ILE A N 1
ATOM 1123 C CA . ILE A 1 142 ? -16.875 -13.018 12.972 1.00 94.50 142 ILE A CA 1
ATOM 1124 C C . ILE A 1 142 ? -16.455 -13.662 14.303 1.00 94.50 142 ILE A C 1
ATOM 1126 O O . ILE A 1 142 ? -17.175 -13.590 15.292 1.00 94.50 142 ILE A O 1
ATOM 1130 N N . GLN A 1 143 ? -15.255 -14.252 14.362 1.00 93.12 143 GLN A N 1
ATOM 1131 C CA . GLN A 1 143 ? -14.718 -14.852 15.593 1.00 93.12 143 GLN A CA 1
ATOM 1132 C C . GLN A 1 143 ? -14.408 -13.831 16.698 1.00 93.12 143 GLN A C 1
ATOM 1134 O O . GLN A 1 143 ? -14.228 -14.218 17.853 1.00 93.12 143 GLN A O 1
ATOM 1139 N N . GLY A 1 144 ? -14.312 -12.549 16.353 1.00 93.88 144 GLY A N 1
ATOM 1140 C CA . GLY A 1 144 ? -14.061 -11.468 17.291 1.00 93.88 144 GLY A CA 1
ATOM 1141 C C . GLY A 1 144 ? -13.362 -10.292 16.621 1.00 93.88 144 GLY A C 1
ATOM 1142 O O . GLY A 1 144 ? -12.362 -10.473 15.920 1.00 93.88 144 GLY A O 1
ATOM 1143 N N . HIS A 1 145 ? -13.855 -9.082 16.860 1.00 96.31 145 HIS A N 1
ATOM 1144 C CA . HIS A 1 145 ? -13.330 -7.837 16.303 1.00 96.31 145 HIS A CA 1
ATOM 1145 C C . HIS A 1 145 ? -13.462 -6.678 17.299 1.00 96.31 145 HIS A C 1
ATOM 1147 O O . HIS A 1 145 ? -14.137 -6.781 18.321 1.00 96.31 145 HIS A O 1
ATOM 1153 N N . ILE A 1 146 ? -12.773 -5.572 17.033 1.00 95.44 146 ILE A N 1
ATOM 1154 C CA . ILE A 1 146 ? -12.899 -4.343 17.829 1.00 95.44 146 ILE A CA 1
ATOM 1155 C C . ILE A 1 146 ? -14.275 -3.726 17.563 1.00 95.44 146 ILE A C 1
ATOM 1157 O O . ILE A 1 146 ? -14.708 -3.675 16.415 1.00 95.44 146 ILE A O 1
ATOM 1161 N N . GLU A 1 147 ? -14.960 -3.258 18.606 1.00 93.19 147 GLU A N 1
ATOM 1162 C CA . GLU A 1 147 ? -16.297 -2.670 18.479 1.00 93.19 147 GLU A CA 1
ATOM 1163 C C . GLU A 1 147 ? -16.329 -1.533 17.440 1.00 93.19 147 GLU A C 1
ATOM 1165 O O . GLU A 1 147 ? -15.390 -0.743 17.328 1.00 93.19 147 GLU A O 1
ATOM 1170 N N . HIS A 1 148 ? -17.408 -1.479 16.652 1.00 91.19 148 HIS A N 1
ATOM 1171 C CA . HIS A 1 148 ? -17.608 -0.525 15.551 1.00 91.19 148 HIS A CA 1
ATOM 1172 C C . HIS A 1 148 ? -16.583 -0.608 14.404 1.00 91.19 148 HIS A C 1
ATOM 1174 O O . HIS A 1 148 ? -16.581 0.257 13.523 1.00 91.19 148 HIS A O 1
ATOM 1180 N N . ALA A 1 149 ? -15.741 -1.647 14.361 1.00 95.81 149 ALA A N 1
ATOM 1181 C CA . ALA A 1 149 ? -14.819 -1.846 13.253 1.00 95.81 149 ALA A CA 1
ATOM 1182 C C . ALA A 1 149 ? -15.551 -2.181 11.947 1.00 95.81 149 ALA A C 1
ATOM 1184 O O . ALA A 1 149 ? -16.438 -3.028 11.886 1.00 95.81 149 ALA A O 1
ATOM 1185 N N . MET A 1 150 ? -15.111 -1.550 10.864 1.00 96.44 150 MET A N 1
ATOM 1186 C CA . MET A 1 150 ? -15.519 -1.862 9.505 1.00 96.44 150 MET A CA 1
ATOM 1187 C C . MET A 1 150 ? -14.585 -2.922 8.916 1.00 96.44 150 MET A C 1
ATOM 1189 O O . MET A 1 150 ? -13.384 -2.692 8.789 1.00 96.44 150 MET A O 1
ATOM 1193 N N . LEU A 1 151 ? -15.132 -4.061 8.496 1.00 97.44 151 LEU A N 1
ATOM 1194 C CA . LEU A 1 151 ? -14.376 -5.075 7.762 1.00 97.44 151 LEU A CA 1
ATOM 1195 C C . LEU A 1 151 ? -14.207 -4.678 6.288 1.00 97.44 151 LEU A C 1
ATOM 1197 O O . LEU A 1 151 ? -15.203 -4.556 5.571 1.00 97.44 151 LEU A O 1
ATOM 1201 N N . ILE A 1 152 ? -12.962 -4.545 5.824 1.00 97.56 152 ILE A N 1
ATOM 1202 C CA . ILE A 1 152 ? -12.592 -4.546 4.398 1.00 97.56 152 ILE A CA 1
ATOM 1203 C C . ILE A 1 152 ? -11.312 -5.378 4.247 1.00 97.56 152 ILE A C 1
ATOM 1205 O O . ILE A 1 152 ? -10.231 -4.878 4.566 1.00 97.56 152 ILE A O 1
ATOM 1209 N N . PRO A 1 153 ? -11.382 -6.626 3.749 1.00 97.50 153 PRO A N 1
ATOM 1210 C CA . PRO A 1 153 ? -10.202 -7.473 3.618 1.00 97.50 153 PRO A CA 1
ATOM 1211 C C . PRO A 1 153 ? -9.102 -6.811 2.783 1.00 97.50 153 PRO A C 1
ATOM 1213 O O . PRO A 1 153 ? -9.380 -6.189 1.760 1.00 97.50 153 PRO A O 1
ATOM 1216 N N . LEU A 1 154 ? -7.833 -7.006 3.165 1.00 96.50 154 LEU A N 1
ATOM 1217 C CA . LEU A 1 154 ? -6.684 -6.387 2.479 1.00 96.50 154 LEU A CA 1
ATOM 1218 C C . LEU A 1 154 ? -6.700 -6.590 0.950 1.00 96.50 154 LEU A C 1
ATOM 1220 O O . LEU A 1 154 ? -6.332 -5.691 0.202 1.00 96.50 154 LEU A O 1
ATOM 1224 N N . ALA A 1 155 ? -7.123 -7.767 0.480 1.00 94.75 155 ALA A N 1
ATOM 1225 C CA . ALA A 1 155 ? -7.179 -8.085 -0.949 1.00 94.75 155 ALA A CA 1
ATOM 1226 C C . ALA A 1 155 ? -8.228 -7.261 -1.719 1.00 94.75 155 ALA A C 1
ATOM 1228 O O . ALA A 1 155 ? -8.090 -7.043 -2.919 1.00 94.75 155 ALA A O 1
ATOM 1229 N N . GLU A 1 156 ? -9.268 -6.798 -1.032 1.00 94.75 156 GLU A N 1
ATOM 1230 C CA . GLU A 1 156 ? -10.393 -6.057 -1.604 1.00 94.75 156 GLU A CA 1
ATOM 1231 C C . GLU A 1 156 ? -10.278 -4.550 -1.348 1.00 94.75 156 GLU A C 1
ATOM 1233 O O . GLU A 1 156 ? -11.021 -3.764 -1.936 1.00 94.75 156 GLU A O 1
ATOM 1238 N N . LEU A 1 157 ? -9.318 -4.141 -0.513 1.00 95.25 157 LEU A N 1
ATOM 1239 C CA . LEU A 1 157 ? -9.157 -2.778 -0.019 1.00 95.25 157 LEU A CA 1
ATOM 1240 C C . LEU A 1 157 ? -9.061 -1.742 -1.140 1.00 95.25 157 LEU A C 1
ATOM 1242 O O . LEU A 1 157 ? -9.757 -0.733 -1.096 1.00 95.25 157 LEU A O 1
ATOM 1246 N N . VAL A 1 158 ? -8.253 -2.011 -2.168 1.00 94.19 158 VAL A N 1
ATOM 1247 C CA . VAL A 1 158 ? -8.061 -1.091 -3.303 1.00 94.19 158 VAL A CA 1
ATOM 1248 C C . VAL A 1 158 ? -9.360 -0.833 -4.067 1.00 94.19 158 VAL A C 1
ATOM 1250 O O . VAL A 1 158 ? -9.600 0.289 -4.506 1.00 94.19 158 VAL A O 1
ATOM 1253 N N . ASN A 1 159 ? -10.219 -1.847 -4.167 1.00 93.50 159 ASN A N 1
ATOM 1254 C CA . ASN A 1 159 ? -11.464 -1.773 -4.925 1.00 93.50 159 ASN A CA 1
ATOM 1255 C C . ASN A 1 159 ? -12.627 -1.235 -4.082 1.00 93.50 159 ASN A C 1
ATOM 1257 O O . ASN A 1 159 ? -13.462 -0.506 -4.599 1.00 93.50 159 ASN A O 1
ATOM 1261 N N . GLN A 1 160 ? -12.691 -1.582 -2.793 1.00 95.44 160 GLN A N 1
ATOM 1262 C CA . GLN A 1 160 ? -13.834 -1.247 -1.937 1.00 95.44 160 GLN A CA 1
ATOM 1263 C C . GLN A 1 160 ? -13.658 0.033 -1.123 1.00 95.44 160 GLN A C 1
ATOM 1265 O O . GLN A 1 160 ? -14.654 0.689 -0.818 1.00 95.44 160 GLN A O 1
ATOM 1270 N N . ALA A 1 161 ? -12.428 0.401 -0.744 1.00 94.31 161 ALA A N 1
ATOM 1271 C CA . ALA A 1 161 ? -12.205 1.590 0.078 1.00 94.31 161 ALA A CA 1
ATOM 1272 C C . ALA A 1 161 ? -12.765 2.875 -0.560 1.00 94.31 161 ALA A C 1
ATOM 1274 O O . ALA A 1 161 ? -13.415 3.622 0.168 1.00 94.31 161 ALA A O 1
ATOM 1275 N N . PRO A 1 162 ? -12.607 3.138 -1.878 1.00 94.81 162 PRO A N 1
ATOM 1276 C CA . PRO A 1 162 ? -13.156 4.347 -2.498 1.00 94.81 162 PRO A CA 1
ATOM 1277 C C . PRO A 1 162 ? -14.677 4.490 -2.362 1.00 94.81 162 PRO A C 1
ATOM 1279 O O . PRO A 1 162 ? -15.160 5.606 -2.189 1.00 94.81 162 PRO A O 1
ATOM 1282 N N . ASP A 1 163 ? -15.412 3.376 -2.401 1.00 95.12 163 ASP A N 1
ATOM 1283 C CA . ASP A 1 163 ? -16.875 3.375 -2.314 1.00 95.12 163 ASP A CA 1
ATOM 1284 C C . ASP A 1 163 ? -17.365 3.415 -0.861 1.00 95.12 163 ASP A C 1
ATOM 1286 O O . ASP A 1 163 ? -18.339 4.097 -0.542 1.00 95.12 163 ASP A O 1
ATOM 1290 N N . ARG A 1 164 ? -16.691 2.688 0.039 1.00 95.62 164 ARG A N 1
ATOM 1291 C CA . ARG A 1 164 ? -17.094 2.567 1.451 1.00 95.62 164 ARG A CA 1
ATOM 1292 C C . ARG A 1 164 ? -16.586 3.705 2.330 1.00 95.62 164 ARG A C 1
ATOM 1294 O O . ARG A 1 164 ? -17.232 4.039 3.318 1.00 95.62 164 ARG A O 1
ATOM 1301 N N . ILE A 1 165 ? -15.448 4.291 1.971 1.00 95.88 165 ILE A N 1
ATOM 1302 C CA . ILE A 1 165 ? -14.809 5.413 2.662 1.00 95.88 165 ILE A CA 1
ATOM 1303 C C . ILE A 1 165 ? -14.552 6.516 1.622 1.00 95.88 165 ILE A C 1
ATOM 1305 O O . ILE A 1 165 ? -13.412 6.727 1.202 1.00 95.88 165 ILE A O 1
ATOM 1309 N N . PRO A 1 166 ? -15.596 7.213 1.144 1.00 94.62 166 PRO A N 1
ATOM 1310 C CA . PRO A 1 166 ? -15.441 8.205 0.080 1.00 94.62 166 PRO A CA 1
ATOM 1311 C C . PRO A 1 166 ? -14.660 9.449 0.530 1.00 94.62 166 PRO A C 1
ATOM 1313 O O . PRO A 1 166 ? -14.018 10.101 -0.296 1.00 94.62 166 PRO A O 1
ATOM 1316 N N . ASP A 1 167 ? -14.680 9.777 1.827 1.00 95.88 167 ASP A N 1
ATOM 1317 C CA . ASP A 1 167 ? -13.910 10.895 2.371 1.00 95.88 167 ASP A CA 1
ATOM 1318 C C . ASP A 1 167 ? -12.427 10.528 2.533 1.00 95.88 167 ASP A C 1
ATOM 1320 O O . ASP A 1 167 ? -12.044 9.724 3.382 1.00 95.88 167 ASP A O 1
ATOM 1324 N N . LYS A 1 168 ? -11.576 11.160 1.720 1.00 95.06 168 LYS A N 1
ATOM 1325 C CA . LYS A 1 168 ? -10.117 10.974 1.738 1.00 95.06 168 LYS A CA 1
ATOM 1326 C C . LYS A 1 168 ? -9.422 11.651 2.924 1.00 95.06 168 LYS A C 1
ATOM 1328 O O . LYS A 1 168 ? -8.256 11.349 3.189 1.00 95.06 168 LYS A O 1
ATOM 1333 N N . ASN A 1 169 ? -10.115 12.546 3.629 1.00 95.50 169 ASN A N 1
ATOM 1334 C CA . ASN A 1 169 ? -9.595 13.241 4.808 1.00 95.50 169 ASN A CA 1
ATOM 1335 C C . ASN A 1 169 ? -9.986 12.563 6.126 1.00 95.50 169 ASN A C 1
ATOM 1337 O O . ASN A 1 169 ? -9.461 12.955 7.170 1.00 95.50 169 ASN A O 1
ATOM 1341 N N . ALA A 1 170 ? -10.868 11.559 6.086 1.00 95.69 170 ALA A N 1
ATOM 1342 C CA . ALA A 1 170 ? -11.267 10.807 7.266 1.00 95.69 170 ALA A CA 1
ATOM 1343 C C . ALA A 1 170 ? -10.049 10.182 7.963 1.00 95.69 170 ALA A C 1
ATOM 1345 O O . ALA A 1 170 ? -9.119 9.701 7.307 1.00 95.69 170 ALA A O 1
ATOM 1346 N N . THR A 1 171 ? -10.066 10.181 9.295 1.00 96.94 171 THR A N 1
ATOM 1347 C CA . THR A 1 171 ? -9.052 9.508 10.110 1.00 96.94 171 THR A CA 1
ATOM 1348 C C . THR A 1 171 ? -9.355 8.015 10.151 1.00 96.94 171 THR A C 1
ATOM 1350 O O . THR A 1 171 ? -10.377 7.595 10.689 1.00 96.94 171 THR A O 1
ATOM 1353 N N . ILE A 1 172 ? -8.467 7.204 9.579 1.00 97.75 172 ILE A N 1
ATOM 1354 C CA . ILE A 1 172 ? -8.620 5.754 9.462 1.00 97.75 172 ILE A CA 1
ATOM 1355 C C . ILE A 1 172 ? -7.587 5.073 10.356 1.00 97.75 172 ILE A C 1
ATOM 1357 O O . ILE A 1 172 ? -6.379 5.230 10.169 1.00 97.75 172 ILE A O 1
ATOM 1361 N N . LEU A 1 173 ? -8.068 4.280 11.306 1.00 97.75 173 LEU A N 1
ATOM 1362 C CA . LEU A 1 173 ? -7.261 3.447 12.186 1.00 97.75 173 LEU A CA 1
ATOM 1363 C C . LEU A 1 173 ? -7.350 2.007 11.697 1.00 97.75 173 LEU A C 1
ATOM 1365 O O . LEU A 1 173 ? -8.407 1.390 11.763 1.00 97.75 173 LEU A O 1
ATOM 1369 N N . VAL A 1 174 ? -6.249 1.461 11.202 1.00 97.88 174 VAL A N 1
ATOM 1370 C CA . VAL A 1 174 ? -6.202 0.139 10.582 1.00 97.88 174 VAL A CA 1
ATOM 1371 C C . VAL A 1 174 ? -5.541 -0.860 11.517 1.00 97.88 174 VAL A C 1
ATOM 1373 O O . VAL A 1 174 ? -4.471 -0.598 12.071 1.00 97.88 174 VAL A O 1
ATOM 1376 N N . TYR A 1 175 ? -6.135 -2.043 11.627 1.00 97.81 175 TYR A N 1
ATOM 1377 C CA . TYR A 1 175 ? -5.534 -3.171 12.326 1.00 97.81 175 TYR A CA 1
ATOM 1378 C C . TYR A 1 175 ? -5.738 -4.477 11.577 1.00 97.81 175 TYR A C 1
ATOM 1380 O O . TYR A 1 175 ? -6.526 -4.595 10.637 1.00 97.81 175 TYR A O 1
ATOM 1388 N N . CYS A 1 176 ? -4.974 -5.484 11.980 1.00 96.62 176 CYS A N 1
ATOM 1389 C CA . CYS A 1 176 ? -5.176 -6.841 11.508 1.00 96.62 176 CYS A CA 1
ATOM 1390 C C . CYS A 1 176 ? -4.949 -7.847 12.638 1.00 96.62 176 CYS A C 1
ATOM 1392 O O . CYS A 1 176 ? -5.204 -7.547 13.795 1.00 96.62 176 CYS A O 1
ATOM 1394 N N . ARG A 1 177 ? -4.475 -9.062 12.334 1.00 95.94 177 ARG A N 1
ATOM 1395 C CA . ARG A 1 177 ? -4.218 -10.064 13.378 1.00 95.94 177 ARG A CA 1
ATOM 1396 C C . ARG A 1 177 ? -2.964 -9.743 14.200 1.00 95.94 177 ARG A C 1
ATOM 1398 O O . ARG A 1 177 ? -3.058 -9.630 15.410 1.00 95.94 177 ARG A O 1
ATOM 1405 N N . SER A 1 178 ? -1.835 -9.531 13.519 1.00 93.50 178 SER A N 1
ATOM 1406 C CA . SER A 1 178 ? -0.500 -9.373 14.125 1.00 93.50 178 SER A CA 1
ATOM 1407 C C . SER A 1 178 ? 0.276 -8.137 13.625 1.00 93.50 178 SER A C 1
ATOM 1409 O O . SER A 1 178 ? 1.484 -8.044 13.799 1.00 93.50 178 SER A O 1
ATOM 1411 N N . GLY A 1 179 ? -0.371 -7.221 12.893 1.00 91.81 179 GLY A N 1
ATOM 1412 C CA . GLY A 1 179 ? 0.236 -5.995 12.339 1.00 91.81 179 GLY A CA 1
ATOM 1413 C C . GLY A 1 179 ? 0.768 -6.056 10.893 1.00 91.81 179 GLY A C 1
ATOM 1414 O O . GLY A 1 179 ? 0.928 -5.022 10.256 1.00 91.81 179 GLY A O 1
ATOM 1415 N N . ASN A 1 180 ? 0.999 -7.237 10.311 1.00 92.75 180 ASN A N 1
ATOM 1416 C CA . ASN A 1 180 ? 1.617 -7.327 8.971 1.00 92.75 180 ASN A CA 1
ATOM 1417 C C . ASN A 1 180 ? 0.702 -6.873 7.820 1.00 92.75 180 ASN A C 1
ATOM 1419 O O . ASN A 1 180 ? 1.164 -6.312 6.827 1.00 92.75 180 ASN A O 1
ATOM 1423 N N . ARG A 1 181 ? -0.600 -7.169 7.911 1.00 95.81 181 ARG A N 1
ATOM 1424 C CA . ARG A 1 181 ? -1.577 -6.792 6.874 1.00 95.81 181 ARG A CA 1
ATOM 1425 C C . ARG A 1 181 ? -1.964 -5.319 6.987 1.00 95.81 181 ARG A C 1
ATOM 1427 O O . ARG A 1 181 ? -2.138 -4.676 5.959 1.00 95.81 181 ARG A O 1
ATOM 1434 N N . SER A 1 182 ? -2.049 -4.788 8.204 1.00 95.81 182 SER A N 1
ATOM 1435 C CA . SER A 1 182 ? -2.386 -3.385 8.448 1.00 95.81 182 SER A CA 1
ATOM 1436 C C . SER A 1 182 ? -1.292 -2.440 7.951 1.00 95.81 182 SER A C 1
ATOM 1438 O O . SER A 1 182 ? -1.615 -1.469 7.276 1.00 95.81 182 SER A O 1
ATOM 1440 N N . ALA A 1 183 ? -0.010 -2.783 8.120 1.00 94.62 183 ALA A N 1
ATOM 1441 C CA . ALA A 1 183 ? 1.091 -2.023 7.517 1.00 94.62 183 ALA A CA 1
ATOM 1442 C C . ALA A 1 183 ? 0.969 -1.917 5.980 1.00 94.62 183 ALA A C 1
ATOM 1444 O O . ALA A 1 183 ? 1.137 -0.844 5.404 1.00 94.62 183 ALA A O 1
ATOM 1445 N N . LYS A 1 184 ? 0.604 -3.014 5.300 1.00 94.88 184 LYS A N 1
ATOM 1446 C CA . LYS A 1 184 ? 0.355 -3.009 3.845 1.00 94.88 184 LYS A CA 1
ATOM 1447 C C . LYS A 1 184 ? -0.887 -2.201 3.469 1.00 94.88 184 LYS A C 1
ATOM 1449 O O . LYS A 1 184 ? -0.876 -1.502 2.458 1.00 94.88 184 LYS A O 1
ATOM 1454 N N . ALA A 1 185 ? -1.939 -2.280 4.279 1.00 96.25 185 ALA A N 1
ATOM 1455 C CA . ALA A 1 185 ? -3.160 -1.514 4.073 1.00 96.25 185 ALA A CA 1
ATOM 1456 C C . ALA A 1 185 ? -2.914 -0.002 4.155 1.00 96.25 185 ALA A C 1
ATOM 1458 O O . ALA A 1 185 ? -3.456 0.735 3.335 1.00 96.25 185 ALA A O 1
ATOM 1459 N N . VAL A 1 186 ? -2.056 0.463 5.075 1.00 96.62 186 VAL A N 1
ATOM 1460 C CA . VAL A 1 186 ? -1.653 1.880 5.144 1.00 96.62 186 VAL A CA 1
ATOM 1461 C C . VAL A 1 186 ? -1.061 2.340 3.817 1.00 96.62 186 VAL A C 1
ATOM 1463 O O . VAL A 1 186 ? -1.483 3.366 3.291 1.00 96.62 186 VAL A O 1
ATOM 1466 N N . LEU A 1 187 ? -0.135 1.569 3.240 1.00 94.69 187 LEU A N 1
ATOM 1467 C CA . LEU A 1 187 ? 0.490 1.907 1.959 1.00 94.69 187 LEU A CA 1
ATOM 1468 C C . LEU A 1 187 ? -0.528 1.965 0.817 1.00 94.69 187 LEU A C 1
ATOM 1470 O O . LEU A 1 187 ? -0.517 2.912 0.032 1.00 94.69 187 LEU A O 1
ATOM 1474 N N . GLN A 1 188 ? -1.442 0.993 0.753 1.00 94.75 188 GLN A N 1
ATOM 1475 C CA . GLN A 1 188 ? -2.505 0.974 -0.254 1.00 94.75 188 GLN A CA 1
ATOM 1476 C C . GLN A 1 188 ? -3.443 2.178 -0.112 1.00 94.75 188 GLN A C 1
ATOM 1478 O O . GLN A 1 188 ? -3.720 2.857 -1.096 1.00 94.75 188 GLN A O 1
ATOM 1483 N N . LEU A 1 189 ? -3.890 2.496 1.105 1.00 95.94 189 LEU A N 1
ATOM 1484 C CA . LEU A 1 189 ? -4.770 3.640 1.352 1.00 95.94 189 LEU A CA 1
ATOM 1485 C C . LEU A 1 189 ? -4.059 4.972 1.062 1.00 95.94 189 LEU A C 1
ATOM 1487 O O . LEU A 1 189 ? -4.617 5.837 0.389 1.00 95.94 189 LEU A O 1
ATOM 1491 N N . LYS A 1 190 ? -2.799 5.135 1.468 1.00 93.69 190 LYS A N 1
ATOM 1492 C CA . LYS A 1 190 ? -2.000 6.319 1.111 1.00 93.69 190 LYS A CA 1
ATOM 1493 C C . LYS A 1 190 ? -1.869 6.465 -0.408 1.00 93.69 190 LYS A C 1
ATOM 1495 O O . LYS A 1 190 ? -2.066 7.560 -0.929 1.00 93.69 190 LYS A O 1
ATOM 1500 N N . GLY A 1 191 ? -1.635 5.363 -1.124 1.00 91.19 191 GLY A N 1
ATOM 1501 C CA . GLY A 1 191 ? -1.608 5.331 -2.591 1.00 91.19 191 GLY A CA 1
ATOM 1502 C C . GLY A 1 191 ? -2.938 5.728 -3.248 1.00 91.19 191 GLY A C 1
ATOM 1503 O O . GLY A 1 191 ? -2.938 6.333 -4.315 1.00 91.19 191 GLY A O 1
ATOM 1504 N N . LEU A 1 192 ? -4.069 5.468 -2.584 1.00 92.81 192 LEU A N 1
ATOM 1505 C CA . LEU A 1 192 ? -5.413 5.902 -3.000 1.00 92.81 192 LEU A CA 1
ATOM 1506 C C . LEU A 1 192 ? -5.759 7.344 -2.587 1.00 92.81 192 LEU A C 1
ATOM 1508 O O . LEU A 1 192 ? -6.904 7.774 -2.774 1.00 92.81 192 LEU A O 1
ATOM 1512 N N . GLY A 1 193 ? -4.809 8.070 -1.994 1.00 94.56 193 GLY A N 1
ATOM 1513 C CA . GLY A 1 193 ? -4.949 9.468 -1.596 1.00 94.56 193 GLY A CA 1
ATOM 1514 C C . GLY A 1 193 ? -5.545 9.701 -0.208 1.00 94.56 193 GLY A C 1
ATOM 1515 O O . GLY A 1 193 ? -5.901 10.838 0.089 1.00 94.56 193 GLY A O 1
ATOM 1516 N N . TYR A 1 194 ? -5.673 8.678 0.646 1.00 96.00 194 TYR A N 1
ATOM 1517 C CA . TYR A 1 194 ? -6.112 8.887 2.031 1.00 96.00 194 TYR A CA 1
ATOM 1518 C C . TYR A 1 194 ? -5.004 9.556 2.850 1.00 96.00 194 TYR A C 1
ATOM 1520 O O . TYR A 1 194 ? -3.899 9.024 2.975 1.00 96.00 194 TYR A O 1
ATOM 1528 N N . GLY A 1 195 ? -5.298 10.724 3.422 1.00 92.31 195 GLY A N 1
ATOM 1529 C CA . GLY A 1 195 ? -4.309 11.531 4.139 1.00 92.31 195 GLY A CA 1
ATOM 1530 C C . GLY A 1 195 ? -3.990 11.002 5.536 1.00 92.31 195 GLY A C 1
ATOM 1531 O O . GLY A 1 195 ? -2.818 10.886 5.903 1.00 92.31 195 GLY A O 1
ATOM 1532 N N . ASN A 1 196 ? -5.022 10.623 6.289 1.00 95.75 196 ASN A N 1
ATOM 1533 C CA . ASN A 1 196 ? -4.943 10.346 7.724 1.00 95.75 196 ASN A CA 1
ATOM 1534 C C . ASN A 1 196 ? -5.161 8.855 7.999 1.00 95.75 196 ASN A C 1
ATOM 1536 O O . ASN A 1 196 ? -6.228 8.444 8.435 1.00 95.75 196 ASN A O 1
ATOM 1540 N N . VAL A 1 197 ? -4.156 8.031 7.703 1.00 97.19 197 VAL A N 1
ATOM 1541 C CA . VAL A 1 197 ? -4.219 6.575 7.901 1.00 97.19 197 VAL A CA 1
ATOM 1542 C C . VAL A 1 197 ? -3.160 6.160 8.907 1.00 97.19 197 VAL A C 1
ATOM 1544 O O . VAL A 1 197 ? -1.997 6.533 8.745 1.00 97.19 197 VAL A O 1
ATOM 1547 N N . TYR A 1 198 ? -3.546 5.382 9.912 1.00 97.50 198 TYR A N 1
ATOM 1548 C CA . TYR A 1 198 ? -2.654 4.925 10.970 1.00 97.50 198 TYR A CA 1
ATOM 1549 C C . TYR A 1 198 ? -2.783 3.420 11.178 1.00 97.50 198 TYR A C 1
ATOM 1551 O O . TYR A 1 198 ? -3.890 2.898 11.255 1.00 97.50 198 TYR A O 1
ATOM 1559 N N . ASP A 1 199 ? -1.656 2.724 11.284 1.00 97.31 199 ASP A N 1
ATOM 1560 C CA . ASP A 1 199 ? -1.605 1.317 11.682 1.00 97.31 199 ASP A CA 1
ATOM 1561 C C . ASP A 1 199 ? -1.394 1.245 13.192 1.00 97.31 199 ASP A C 1
ATOM 1563 O O . ASP A 1 199 ? -0.416 1.788 13.705 1.00 97.31 199 ASP A O 1
ATOM 1567 N N . PHE A 1 200 ? -2.285 0.567 13.908 1.00 96.19 200 PHE A N 1
ATOM 1568 C CA . PHE A 1 200 ? -2.122 0.339 15.347 1.00 96.19 200 PHE A CA 1
ATOM 1569 C C . PHE A 1 200 ? -1.844 -1.122 15.709 1.00 96.19 200 PHE A C 1
ATOM 1571 O O . PHE A 1 200 ? -1.735 -1.470 16.884 1.00 96.19 200 PHE A O 1
ATOM 1578 N N . GLY A 1 201 ? -1.642 -1.972 14.701 1.00 94.25 201 GLY A N 1
ATOM 1579 C CA . GLY A 1 201 ? -1.092 -3.305 14.863 1.00 94.25 201 GLY A CA 1
ATOM 1580 C C . GLY A 1 201 ? -2.085 -4.448 14.796 1.00 94.25 201 GLY A C 1
ATOM 1581 O O . GLY A 1 201 ? -2.868 -4.580 13.853 1.00 94.25 201 GLY A O 1
ATOM 1582 N N . GLY A 1 202 ? -1.900 -5.387 15.718 1.00 93.88 202 GLY A N 1
ATOM 1583 C CA . GLY A 1 202 ? -2.627 -6.641 15.766 1.00 93.88 202 GLY A CA 1
ATOM 1584 C C . GLY A 1 202 ? -3.692 -6.633 16.847 1.00 93.88 202 GLY A C 1
ATOM 1585 O O . GLY A 1 202 ? -3.449 -6.142 17.945 1.00 93.88 202 GLY A O 1
ATOM 1586 N N . ILE A 1 203 ? -4.836 -7.250 16.563 1.00 95.31 203 ILE A N 1
ATOM 1587 C CA . ILE A 1 203 ? -5.843 -7.554 17.581 1.00 95.31 203 ILE A CA 1
ATOM 1588 C C . ILE A 1 203 ? -5.293 -8.512 18.654 1.00 95.31 203 ILE A C 1
ATOM 1590 O O . ILE A 1 203 ? -5.792 -8.519 19.769 1.00 95.31 203 ILE A O 1
ATOM 1594 N N . GLU A 1 204 ? -4.243 -9.290 18.346 1.00 93.88 204 GLU A N 1
ATOM 1595 C CA . GLU A 1 204 ? -3.545 -10.151 19.318 1.00 93.88 204 GLU A CA 1
ATOM 1596 C C . GLU A 1 204 ? -2.947 -9.353 20.492 1.00 93.88 204 GLU A C 1
ATOM 1598 O O . GLU A 1 204 ? -2.929 -9.849 21.617 1.00 93.88 204 GLU A O 1
ATOM 1603 N N . ASP A 1 205 ? -2.513 -8.114 20.240 1.00 91.31 205 ASP A N 1
ATOM 1604 C CA . ASP A 1 205 ? -1.905 -7.224 21.236 1.00 91.31 205 ASP A CA 1
ATOM 1605 C C . ASP A 1 205 ? -2.888 -6.150 21.739 1.00 91.31 205 ASP A C 1
ATOM 1607 O O . ASP A 1 205 ? -2.489 -5.215 22.434 1.00 91.31 205 ASP A O 1
ATOM 1611 N N . TRP A 1 206 ? -4.171 -6.241 21.371 1.00 94.81 206 TRP A N 1
ATOM 1612 C CA . TRP A 1 206 ? -5.191 -5.261 21.741 1.00 94.81 206 TRP A CA 1
ATOM 1613 C C . TRP A 1 206 ? -5.657 -5.492 23.188 1.00 94.81 206 TRP A C 1
ATOM 1615 O O . TRP A 1 206 ? -6.265 -6.524 23.472 1.00 94.81 206 TRP A O 1
ATOM 1625 N N . PRO A 1 207 ? -5.407 -4.555 24.126 1.00 93.00 207 PRO A N 1
ATOM 1626 C CA . PRO A 1 207 ? -5.673 -4.785 25.546 1.00 93.00 207 PRO A CA 1
ATOM 1627 C C . PRO A 1 207 ? -7.111 -4.438 25.967 1.00 93.00 207 PRO A C 1
ATOM 1629 O O . PRO A 1 207 ? -7.434 -4.531 27.152 1.00 93.00 207 PRO A O 1
ATOM 1632 N N . TYR A 1 208 ? -7.954 -3.993 25.031 1.00 93.06 208 TYR A N 1
ATOM 1633 C CA . TYR A 1 208 ? -9.317 -3.527 25.295 1.00 93.06 208 TYR A CA 1
ATOM 1634 C C . TYR A 1 208 ? -10.368 -4.532 24.811 1.00 93.06 208 TYR A C 1
ATOM 1636 O O . TYR A 1 208 ? -10.050 -5.615 24.319 1.00 93.06 208 TYR A O 1
ATOM 1644 N N . GLU A 1 209 ? -11.640 -4.175 24.976 1.00 91.38 209 GLU A N 1
ATOM 1645 C CA . GLU A 1 209 ? -12.757 -5.053 24.646 1.00 91.38 209 GLU A CA 1
ATOM 1646 C C . GLU A 1 209 ? -12.835 -5.360 23.143 1.00 91.38 209 GLU A C 1
ATOM 1648 O O . GLU A 1 209 ? -12.482 -4.551 22.278 1.00 91.38 209 GLU A O 1
ATOM 1653 N N . THR A 1 210 ? -13.295 -6.577 22.858 1.00 93.25 210 THR A N 1
ATOM 1654 C CA . THR A 1 210 ? -13.625 -7.068 21.521 1.00 93.25 210 THR A CA 1
ATOM 1655 C C . THR A 1 210 ? -15.020 -7.672 21.572 1.00 93.25 210 THR A C 1
ATOM 1657 O O . THR A 1 210 ? -15.443 -8.206 22.601 1.00 93.25 210 THR A O 1
ATOM 1660 N N . VAL A 1 211 ? -15.738 -7.570 20.464 1.00 93.38 211 VAL A N 1
ATOM 1661 C CA . VAL A 1 211 ? -17.105 -8.057 20.303 1.00 93.38 211 VAL A CA 1
ATOM 1662 C C . VAL A 1 211 ? -17.134 -9.198 19.296 1.00 93.38 211 VAL A C 1
ATOM 1664 O O . VAL A 1 211 ? -16.234 -9.343 18.470 1.00 93.38 211 VAL A O 1
ATOM 1667 N N . GLN A 1 212 ? -18.164 -10.029 19.391 1.00 89.50 212 GLN A N 1
ATOM 1668 C CA . GLN A 1 212 ? -18.460 -11.107 18.448 1.00 89.50 212 GLN A CA 1
ATOM 1669 C C . GLN A 1 212 ? -19.849 -10.841 17.865 1.00 89.50 212 GLN A C 1
ATOM 1671 O O . GLN A 1 212 ? -20.726 -10.367 18.594 1.00 89.50 212 GLN A O 1
ATOM 1676 N N . GLU A 1 213 ? -20.028 -11.129 16.577 1.00 70.56 213 GLU A N 1
ATOM 1677 C CA . GLU A 1 213 ? -21.313 -11.021 15.864 1.00 70.56 213 GLU A CA 1
ATOM 1678 C C . GLU A 1 213 ? -22.019 -12.376 15.735 1.00 70.56 213 GLU A C 1
ATOM 1680 O O . GLU A 1 213 ? -21.325 -13.403 15.546 1.00 70.56 213 GLU A O 1
#

Radius of gyration: 26.56 Å; chains: 1; bounding box: 96×31×71 Å